Protein AF-A0A2N8DQU2-F1 (afdb_monomer)

Sequence (341 aa):
MIEKLLSLPADKLNVIISHGHDDHLDEFFIQQHLADATFFVPKFKTNGLSKRIERLTGRYPVELTEEAHYVDGVELRCFINPDFTEYDSIVTVVSETDAVIHANDNWHEYPFALTDALNECLSAVPVESRYFFIQFGIADSFPVNYPSFDKQSADEMIESRFKSYQAATTANLKHLGLDKGFYYANQSLYQYPASWDRGSLYDLAQDFLRRNPGPFTQCVSGIDIKTSQLHDSPGEELFDLLLGQLERFLNKAVGGPVPVRLLTASDEYESGTVGYEASRHVWSRILNAELTLEAIIIGGMGLVHRPDQNISSIHAKVSKLAYLIQSKLISNGLNFLMESK

Structure (mmCIF, N/CA/C/O backbone):
data_AF-A0A2N8DQU2-F1
#
_entry.id   AF-A0A2N8DQU2-F1
#
loop_
_atom_site.group_PDB
_atom_site.id
_atom_site.type_symbol
_atom_site.label_atom_id
_atom_site.label_alt_id
_atom_site.label_comp_id
_atom_site.label_asym_id
_atom_site.label_entity_id
_atom_site.label_seq_id
_atom_site.pdbx_PDB_ins_code
_atom_site.Cartn_x
_atom_site.Cartn_y
_atom_site.Cartn_z
_atom_site.occupancy
_atom_site.B_iso_or_equiv
_atom_site.auth_seq_id
_atom_site.auth_comp_id
_atom_site.auth_asym_id
_atom_site.auth_atom_id
_atom_site.pdbx_PDB_model_num
ATOM 1 N N . MET A 1 1 ? 11.320 -9.236 3.935 1.00 66.44 1 MET A N 1
ATOM 2 C CA . MET A 1 1 ? 9.846 -9.325 4.077 1.00 66.44 1 MET A CA 1
ATOM 3 C C . MET A 1 1 ? 9.157 -10.038 2.904 1.00 66.44 1 MET A C 1
ATOM 5 O O . MET A 1 1 ? 8.538 -11.065 3.152 1.00 66.44 1 MET A O 1
ATOM 9 N N . ILE A 1 2 ? 9.280 -9.571 1.650 1.00 78.00 2 ILE A N 1
ATOM 10 C CA . ILE A 1 2 ? 8.536 -10.141 0.503 1.00 78.00 2 ILE A CA 1
ATOM 11 C C . ILE A 1 2 ? 8.808 -11.635 0.247 1.00 78.00 2 ILE A C 1
ATOM 13 O O . ILE A 1 2 ? 7.870 -12.396 0.063 1.00 78.00 2 ILE A O 1
ATOM 17 N N . GLU A 1 3 ? 10.061 -12.095 0.348 1.00 79.75 3 GLU A N 1
ATOM 18 C CA . GLU A 1 3 ? 10.410 -13.520 0.186 1.00 79.75 3 GLU A CA 1
ATOM 19 C C . GLU A 1 3 ? 9.720 -14.408 1.233 1.00 79.75 3 GLU A C 1
ATOM 21 O O . GLU A 1 3 ? 9.303 -15.529 0.947 1.00 79.75 3 GLU A O 1
ATOM 26 N N . LYS A 1 4 ? 9.552 -13.889 2.458 1.00 81.12 4 LYS A N 1
ATOM 27 C CA . LYS A 1 4 ? 8.823 -14.593 3.514 1.00 81.12 4 LYS A CA 1
ATOM 28 C C . LYS A 1 4 ? 7.344 -14.684 3.154 1.00 81.12 4 LYS A C 1
ATOM 30 O O . LYS A 1 4 ? 6.785 -15.761 3.281 1.00 81.12 4 LYS A O 1
ATOM 35 N N . LEU A 1 5 ? 6.739 -13.602 2.661 1.00 82.69 5 LEU A N 1
ATOM 36 C CA . LEU A 1 5 ? 5.342 -13.610 2.221 1.00 82.69 5 LEU A CA 1
ATOM 37 C C . LEU A 1 5 ? 5.122 -14.599 1.067 1.00 82.69 5 LEU A C 1
ATOM 39 O O . LEU A 1 5 ? 4.223 -15.425 1.144 1.00 82.69 5 LEU A O 1
ATOM 43 N N . LEU A 1 6 ? 5.992 -14.575 0.055 1.00 86.00 6 LEU A N 1
ATOM 44 C CA . LEU A 1 6 ? 5.918 -15.462 -1.111 1.00 86.00 6 LEU A CA 1
ATOM 45 C C . LEU A 1 6 ? 6.156 -16.946 -0.784 1.00 86.00 6 LEU A C 1
ATOM 47 O O . LEU A 1 6 ? 5.764 -17.811 -1.561 1.00 86.00 6 LEU A O 1
ATOM 51 N N . SER A 1 7 ? 6.789 -17.259 0.352 1.00 86.19 7 SER A N 1
ATOM 52 C CA . SER A 1 7 ? 6.995 -18.647 0.796 1.00 86.19 7 SER A CA 1
ATOM 53 C C . SER A 1 7 ? 5.850 -19.201 1.651 1.00 86.19 7 SER A C 1
ATOM 55 O O . SER A 1 7 ? 5.826 -20.402 1.929 1.00 86.19 7 SER A O 1
ATOM 57 N N . LEU A 1 8 ? 4.899 -18.359 2.069 1.00 87.81 8 LEU A N 1
ATOM 58 C CA . LEU A 1 8 ? 3.723 -18.803 2.811 1.00 87.81 8 LEU A CA 1
ATOM 59 C C . LEU A 1 8 ? 2.668 -19.364 1.843 1.00 87.81 8 LEU A C 1
ATOM 61 O O . LEU A 1 8 ? 2.377 -18.730 0.830 1.00 87.81 8 LEU A O 1
ATOM 65 N N . PRO A 1 9 ? 2.057 -20.526 2.144 1.00 88.44 9 PRO A N 1
ATOM 66 C CA . PRO A 1 9 ? 0.927 -21.028 1.369 1.00 88.44 9 PRO A CA 1
ATOM 67 C C . PRO A 1 9 ? -0.234 -20.030 1.408 1.00 88.44 9 PRO A C 1
ATOM 69 O O . PRO A 1 9 ? -0.714 -19.689 2.491 1.00 88.44 9 PRO A O 1
ATOM 72 N N . ALA A 1 10 ? -0.667 -19.551 0.238 1.00 87.31 10 ALA A N 1
ATOM 73 C CA . ALA A 1 10 ? -1.684 -18.506 0.134 1.00 87.31 10 ALA A CA 1
ATOM 74 C C . ALA A 1 10 ? -3.015 -18.920 0.775 1.00 87.31 10 ALA A C 1
ATOM 76 O O . ALA A 1 10 ? -3.637 -18.110 1.449 1.00 87.31 10 ALA A O 1
ATOM 77 N N . ASP A 1 11 ? -3.397 -20.193 0.669 1.00 89.12 11 ASP A N 1
ATOM 78 C CA . ASP A 1 11 ? -4.590 -20.785 1.289 1.00 89.12 11 ASP A CA 1
ATOM 79 C C . ASP A 1 11 ? -4.601 -20.727 2.827 1.00 89.12 11 ASP A C 1
ATOM 81 O O . ASP A 1 11 ? -5.642 -20.927 3.451 1.00 89.12 11 ASP A O 1
ATOM 85 N N . LYS A 1 12 ? -3.454 -20.432 3.448 1.00 89.56 12 LYS A N 1
ATOM 86 C CA . LYS A 1 12 ? -3.305 -20.241 4.898 1.00 89.56 12 LYS A CA 1
ATOM 87 C C . LYS A 1 12 ? -3.211 -18.775 5.310 1.00 89.56 12 LYS A C 1
ATOM 89 O O . LYS A 1 12 ? -3.039 -18.492 6.495 1.00 89.56 12 LYS A O 1
ATOM 94 N N . LEU A 1 13 ? -3.263 -17.848 4.357 1.00 93.25 13 LEU A N 1
ATOM 95 C CA . LEU A 1 13 ? -3.182 -16.420 4.628 1.00 93.25 13 LEU A CA 1
ATOM 96 C C . LEU A 1 13 ? -4.577 -15.827 4.818 1.00 93.25 13 LEU A C 1
ATOM 98 O O . LEU A 1 13 ? -5.492 -16.058 4.028 1.00 93.25 13 LEU A O 1
ATOM 102 N N . ASN A 1 14 ? -4.693 -15.001 5.853 1.00 94.25 14 ASN A N 1
ATOM 103 C CA . ASN A 1 14 ? -5.821 -14.113 6.082 1.00 94.25 14 ASN A CA 1
ATOM 104 C C . ASN A 1 14 ? -5.365 -12.693 5.735 1.00 94.25 14 ASN A C 1
ATOM 106 O O . ASN A 1 14 ? -4.385 -12.206 6.300 1.00 94.25 14 ASN A O 1
ATOM 110 N N . VAL A 1 15 ? -6.040 -12.050 4.785 1.00 95.25 15 VAL A N 1
ATOM 111 C CA . VAL A 1 15 ? -5.676 -10.728 4.263 1.00 95.25 15 VAL A CA 1
ATOM 112 C C . VAL A 1 15 ? -6.806 -9.754 4.559 1.00 95.25 15 VAL A C 1
ATOM 114 O O . VAL A 1 15 ? -7.944 -9.986 4.163 1.00 95.25 15 VAL A O 1
ATOM 117 N N . ILE A 1 16 ? -6.490 -8.656 5.239 1.00 95.50 16 ILE A N 1
ATOM 118 C CA . ILE A 1 16 ? -7.432 -7.568 5.505 1.00 95.50 16 ILE A CA 1
ATOM 119 C C . ILE A 1 16 ? -7.124 -6.435 4.527 1.00 95.50 16 ILE A C 1
ATOM 121 O O . ILE A 1 16 ? -5.987 -5.970 4.480 1.00 95.50 16 ILE A O 1
ATOM 125 N N . ILE A 1 17 ? -8.125 -5.980 3.771 1.00 94.88 17 ILE A N 1
ATOM 126 C CA . ILE A 1 17 ? -8.017 -4.783 2.924 1.00 94.88 17 ILE A CA 1
ATOM 127 C C . ILE A 1 17 ? -8.924 -3.702 3.505 1.00 94.88 17 ILE A C 1
ATOM 129 O O . ILE A 1 17 ? -10.133 -3.896 3.617 1.00 94.88 17 ILE A O 1
ATOM 133 N N . SER A 1 18 ? -8.332 -2.574 3.893 1.00 91.56 18 SER A N 1
ATOM 134 C CA . SER A 1 18 ? -8.996 -1.524 4.676 1.00 91.56 18 SER A CA 1
ATOM 135 C C . SER A 1 18 ? -10.016 -0.705 3.876 1.00 91.56 18 SER A C 1
ATOM 137 O O . SER A 1 18 ? -11.010 -0.273 4.447 1.00 91.56 18 SER A O 1
ATOM 139 N N . HIS A 1 19 ? -9.781 -0.466 2.583 1.00 91.12 19 HIS A N 1
ATOM 140 C CA . HIS A 1 19 ? -10.690 0.226 1.661 1.00 91.12 19 HIS A CA 1
ATOM 141 C C . HIS A 1 19 ? -10.206 0.092 0.201 1.00 91.12 19 HIS A C 1
ATOM 143 O O . HIS A 1 19 ? -9.285 -0.666 -0.092 1.00 91.12 19 HIS A O 1
ATOM 149 N N . GLY A 1 20 ? -10.888 0.759 -0.737 1.00 88.06 20 GLY A N 1
ATOM 150 C CA . GLY A 1 20 ? -10.743 0.533 -2.180 1.00 88.06 20 GLY A CA 1
ATOM 151 C C . GLY A 1 20 ? -9.771 1.432 -2.947 1.00 88.06 20 GLY A C 1
ATOM 152 O O . GLY A 1 20 ? -9.773 1.329 -4.176 1.00 88.06 20 GLY A O 1
ATOM 153 N N . HIS A 1 21 ? -8.999 2.304 -2.289 1.00 87.38 21 HIS A N 1
ATOM 154 C CA . HIS A 1 21 ? -7.989 3.126 -2.968 1.00 87.38 21 HIS A CA 1
ATOM 155 C C . HIS A 1 21 ? -6.830 2.262 -3.503 1.00 87.38 21 HIS A C 1
ATOM 157 O O . HIS A 1 21 ? -6.511 1.207 -2.952 1.00 87.38 21 HIS A O 1
ATOM 163 N N . ASP A 1 22 ? -6.222 2.693 -4.612 1.00 85.62 22 ASP A N 1
ATOM 164 C CA . ASP A 1 22 ? -5.236 1.897 -5.363 1.00 85.62 22 ASP A CA 1
ATOM 165 C C . ASP A 1 22 ? -3.901 1.703 -4.623 1.00 85.62 22 ASP A C 1
ATOM 167 O O . ASP A 1 22 ? -3.146 0.791 -4.941 1.00 85.62 22 ASP A O 1
ATOM 171 N N . ASP A 1 23 ? -3.611 2.517 -3.611 1.00 81.75 23 ASP A N 1
ATOM 172 C CA . ASP A 1 23 ? -2.447 2.373 -2.734 1.00 81.75 23 ASP A CA 1
ATOM 173 C C . ASP A 1 23 ? -2.643 1.332 -1.615 1.00 81.75 23 ASP A C 1
ATOM 175 O O . ASP A 1 23 ? -1.668 0.923 -0.986 1.00 81.75 23 ASP A O 1
ATOM 179 N N . HIS A 1 24 ? -3.870 0.835 -1.411 1.00 86.44 24 HIS A N 1
ATOM 180 C CA . HIS A 1 24 ? -4.193 -0.210 -0.422 1.00 86.44 24 HIS A CA 1
ATOM 181 C C . HIS A 1 24 ? -4.386 -1.588 -1.061 1.00 86.44 24 HIS A C 1
ATOM 183 O O . HIS A 1 24 ? -4.622 -2.575 -0.360 1.00 86.44 24 HIS A O 1
ATOM 189 N N . LEU A 1 25 ? -4.310 -1.670 -2.393 1.00 88.94 25 LEU A N 1
ATOM 190 C CA . LEU A 1 25 ? -4.603 -2.876 -3.155 1.00 88.94 25 LEU A CA 1
ATOM 191 C C . LEU A 1 25 ? -3.778 -2.923 -4.448 1.00 88.94 25 LEU A C 1
ATOM 193 O O . LEU A 1 25 ? -4.086 -2.241 -5.421 1.00 88.94 25 LEU A O 1
ATOM 197 N N . ASP A 1 26 ? -2.791 -3.819 -4.496 1.00 89.19 26 ASP A N 1
ATOM 198 C CA . ASP A 1 26 ? -2.062 -4.152 -5.726 1.00 89.19 26 ASP A CA 1
ATOM 199 C C . ASP A 1 26 ? -2.739 -5.338 -6.437 1.00 89.19 26 ASP A C 1
ATOM 201 O O . ASP A 1 26 ? -2.685 -6.484 -5.975 1.00 89.19 26 ASP A O 1
ATOM 205 N N . GLU A 1 27 ? -3.423 -5.062 -7.554 1.00 91.94 27 GLU A N 1
ATOM 206 C CA . GLU A 1 27 ? -4.192 -6.075 -8.291 1.00 91.94 27 GLU A CA 1
ATOM 207 C C . GLU A 1 27 ? -3.306 -7.200 -8.837 1.00 91.94 27 GLU A C 1
ATOM 209 O O . GLU A 1 27 ? -3.692 -8.371 -8.761 1.00 91.94 27 GLU A O 1
ATOM 214 N N . PHE A 1 28 ? -2.119 -6.862 -9.350 1.00 91.50 28 PHE A N 1
ATOM 215 C CA . PHE A 1 28 ? -1.181 -7.839 -9.896 1.00 91.50 28 PHE A CA 1
ATOM 216 C C . PHE A 1 28 ? -0.694 -8.772 -8.789 1.00 91.50 28 PHE A C 1
ATOM 218 O O . PHE A 1 28 ? -0.769 -9.995 -8.928 1.00 91.50 28 PHE A O 1
ATOM 225 N N . PHE A 1 29 ? -0.261 -8.211 -7.660 1.00 91.69 29 PHE A N 1
ATOM 226 C CA . PHE A 1 29 ? 0.224 -8.998 -6.534 1.00 91.69 29 PHE A CA 1
ATOM 227 C C . PHE A 1 29 ? -0.862 -9.929 -5.986 1.00 91.69 29 PHE A C 1
ATOM 229 O O . PHE A 1 29 ? -0.601 -11.107 -5.734 1.00 91.69 29 PHE A O 1
ATOM 236 N N . ILE A 1 30 ? -2.098 -9.436 -5.857 1.00 93.44 30 ILE A N 1
ATOM 237 C CA . ILE A 1 30 ? -3.222 -10.251 -5.389 1.00 93.44 30 ILE A CA 1
ATOM 238 C C . ILE A 1 30 ? -3.487 -11.418 -6.335 1.00 93.44 30 ILE A C 1
ATOM 240 O O . ILE A 1 30 ? -3.531 -12.561 -5.883 1.00 93.44 30 ILE A O 1
ATOM 244 N N . GLN A 1 31 ? -3.624 -11.156 -7.636 1.00 93.56 31 GLN A N 1
ATOM 245 C CA . GLN A 1 31 ? -3.924 -12.200 -8.619 1.00 93.56 31 GLN A CA 1
ATOM 246 C C . GLN A 1 31 ? -2.827 -13.262 -8.699 1.00 93.56 31 GLN A C 1
ATOM 248 O O . GLN A 1 31 ? -3.127 -14.441 -8.868 1.00 93.56 31 GLN A O 1
ATOM 253 N N . GLN A 1 32 ? -1.564 -12.854 -8.583 1.00 92.25 32 GLN A N 1
ATOM 254 C CA . GLN A 1 32 ? -0.426 -13.753 -8.765 1.00 92.25 32 GLN A CA 1
ATOM 255 C C . GLN A 1 32 ? -0.045 -14.523 -7.499 1.00 92.25 32 GLN A C 1
ATOM 257 O O . GLN A 1 32 ? 0.483 -15.631 -7.594 1.00 92.25 32 GLN A O 1
ATOM 262 N N . HIS A 1 33 ? -0.272 -13.946 -6.317 1.00 92.62 33 HIS A N 1
ATOM 263 C CA . HIS A 1 33 ? 0.302 -14.474 -5.075 1.00 92.62 33 HIS A CA 1
ATOM 264 C C . HIS A 1 33 ? -0.699 -14.695 -3.951 1.00 92.62 33 HIS A C 1
ATOM 266 O O . HIS A 1 33 ? -0.420 -15.492 -3.059 1.00 92.62 33 HIS A O 1
ATOM 272 N N . LEU A 1 34 ? -1.850 -14.024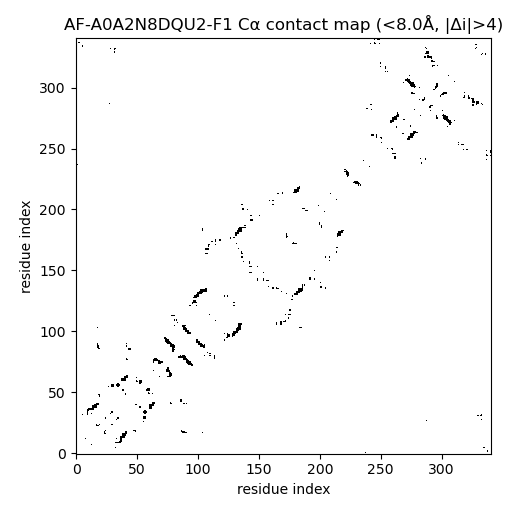 -3.974 1.00 94.25 34 LEU A N 1
ATOM 273 C CA . LEU A 1 34 ? -2.823 -14.079 -2.883 1.00 94.25 34 LEU A CA 1
ATOM 274 C C . LEU A 1 34 ? -4.190 -14.600 -3.329 1.00 94.25 34 LEU A C 1
ATOM 276 O O . LEU A 1 34 ? -5.108 -14.614 -2.518 1.00 94.25 34 LEU A O 1
ATOM 280 N N . ALA A 1 35 ? -4.349 -15.047 -4.578 1.00 93.06 35 ALA A N 1
ATOM 281 C CA . ALA A 1 35 ? -5.647 -15.431 -5.133 1.00 93.06 35 ALA A CA 1
ATOM 282 C C . ALA A 1 35 ? -6.379 -16.499 -4.305 1.00 93.06 35 ALA A C 1
ATOM 284 O O . ALA A 1 35 ? -7.608 -16.460 -4.259 1.00 93.06 35 ALA A O 1
ATOM 285 N N . ASP A 1 36 ? -5.642 -17.378 -3.611 1.00 94.81 36 ASP A N 1
ATOM 286 C CA . ASP A 1 36 ? -6.167 -18.448 -2.748 1.00 94.81 36 ASP A CA 1
ATOM 287 C C . ASP A 1 36 ? -6.332 -18.056 -1.261 1.00 94.81 36 ASP A C 1
ATOM 289 O O . ASP A 1 36 ? -6.973 -18.788 -0.503 1.00 94.81 36 ASP A O 1
ATOM 293 N N . ALA A 1 37 ? -5.889 -16.863 -0.852 1.00 96.06 37 ALA A N 1
ATOM 294 C CA . ALA A 1 37 ? -6.031 -16.356 0.518 1.00 96.06 37 ALA A CA 1
ATOM 295 C C . ALA A 1 37 ? -7.482 -16.052 0.914 1.00 96.06 37 ALA A C 1
ATOM 297 O O . ALA A 1 37 ? -8.341 -15.820 0.062 1.00 96.06 37 ALA A O 1
ATOM 298 N N . THR A 1 38 ? -7.767 -16.027 2.215 1.00 96.62 38 THR A N 1
ATOM 299 C CA . THR A 1 38 ? -9.061 -15.557 2.723 1.00 96.62 38 THR A CA 1
ATOM 300 C C . THR A 1 38 ? -9.005 -14.047 2.893 1.00 96.62 38 THR A C 1
ATOM 302 O O . THR A 1 38 ? -8.189 -13.533 3.657 1.00 96.62 38 THR A O 1
ATOM 305 N N . PHE A 1 39 ? -9.872 -13.330 2.180 1.00 97.81 39 PHE A N 1
ATOM 306 C CA . PHE A 1 39 ? -9.949 -11.875 2.258 1.00 97.81 39 PHE A CA 1
ATOM 307 C C . PHE A 1 39 ? -11.052 -11.430 3.208 1.00 97.81 39 PHE A C 1
ATOM 309 O O . PHE A 1 39 ? -12.190 -11.892 3.109 1.00 97.81 39 PHE A O 1
ATOM 316 N N . PHE A 1 40 ? -10.711 -10.472 4.060 1.00 97.94 40 PHE A N 1
ATOM 317 C CA . PHE A 1 40 ? -11.613 -9.748 4.938 1.00 97.94 40 PHE A CA 1
ATOM 318 C C . PHE A 1 40 ? -11.639 -8.289 4.503 1.00 97.94 40 PHE A C 1
ATOM 320 O O . PHE A 1 40 ? -10.592 -7.661 4.329 1.00 97.94 40 PHE A O 1
ATOM 327 N N . VAL A 1 41 ? -12.835 -7.747 4.313 1.00 97.50 41 VAL A N 1
ATOM 328 C CA . VAL A 1 41 ? -13.029 -6.356 3.899 1.00 97.50 41 VAL A CA 1
ATOM 329 C C . VAL A 1 41 ? -14.133 -5.717 4.730 1.00 97.50 41 VAL A C 1
ATOM 331 O O . VAL A 1 41 ? -15.078 -6.403 5.104 1.00 97.50 41 VAL A O 1
ATOM 334 N N . PRO A 1 42 ? -14.076 -4.415 5.012 1.00 96.38 42 PRO A N 1
ATOM 335 C CA . PRO A 1 42 ? -15.200 -3.681 5.576 1.00 96.38 42 PRO A CA 1
ATOM 336 C C . PRO A 1 42 ? -16.472 -3.806 4.745 1.00 96.38 42 PRO A C 1
ATOM 338 O O . PRO A 1 42 ? -16.450 -3.709 3.514 1.00 96.38 42 PRO A O 1
ATOM 341 N N . LYS A 1 43 ? -17.610 -3.927 5.427 1.00 95.94 43 LYS A N 1
ATOM 342 C CA . LYS A 1 43 ? -18.918 -3.783 4.799 1.00 95.94 43 LYS A CA 1
ATOM 343 C C . LYS A 1 43 ? -19.253 -2.309 4.578 1.00 95.94 43 LYS A C 1
ATOM 345 O O . LYS A 1 43 ? -19.860 -1.660 5.428 1.00 95.94 43 LYS A O 1
ATOM 350 N N . PHE A 1 44 ? -18.894 -1.790 3.412 1.00 94.75 44 PHE A N 1
ATOM 351 C CA . PHE A 1 44 ? -19.288 -0.444 3.005 1.00 94.75 44 PHE A CA 1
ATOM 352 C C . PHE A 1 44 ? -20.720 -0.386 2.468 1.00 94.75 44 PHE A C 1
ATOM 354 O O . PHE A 1 44 ? -21.355 -1.396 2.159 1.00 94.75 44 PHE A O 1
ATOM 361 N N . LYS A 1 45 ? -21.225 0.839 2.294 1.00 91.75 45 LYS A N 1
ATOM 362 C CA . LYS A 1 45 ? -22.549 1.101 1.708 1.00 91.75 45 LYS A CA 1
ATOM 363 C C . LYS A 1 45 ? -22.709 0.557 0.290 1.00 91.75 45 LYS A C 1
ATOM 365 O O . LYS A 1 45 ? -23.816 0.216 -0.124 1.00 91.75 45 LYS A O 1
ATOM 370 N N . THR A 1 46 ? -21.611 0.491 -0.458 1.00 92.69 46 THR A N 1
ATOM 371 C CA . THR A 1 46 ? -21.563 -0.157 -1.770 1.00 92.69 46 THR A CA 1
ATOM 372 C C . THR A 1 46 ? -20.620 -1.349 -1.715 1.00 92.69 46 THR A C 1
ATOM 374 O O . THR A 1 46 ? -19.635 -1.345 -0.983 1.00 92.69 46 THR A O 1
ATOM 377 N N . ASN A 1 47 ? -20.885 -2.360 -2.536 1.00 94.25 47 ASN A N 1
ATOM 378 C CA . ASN A 1 47 ? -20.054 -3.559 -2.624 1.00 94.25 47 ASN A CA 1
ATOM 379 C C . ASN A 1 47 ? -18.861 -3.397 -3.586 1.00 94.25 47 ASN A C 1
ATOM 381 O O . ASN A 1 47 ? -18.335 -4.397 -4.068 1.00 94.25 47 ASN A O 1
ATOM 385 N N . GLY A 1 48 ? -18.445 -2.163 -3.900 1.00 94.44 48 GLY A N 1
ATOM 386 C CA . GLY A 1 48 ? -17.391 -1.890 -4.883 1.00 94.44 48 GLY A CA 1
ATOM 387 C C . GLY A 1 48 ? -16.073 -2.595 -4.551 1.00 94.44 48 GLY A C 1
ATOM 388 O O . GLY A 1 48 ? -15.526 -3.293 -5.403 1.00 94.44 48 GLY A O 1
ATOM 389 N N . LEU A 1 49 ? -15.616 -2.491 -3.297 1.00 95.06 49 LEU A N 1
ATOM 390 C CA . LEU A 1 49 ? -14.425 -3.203 -2.822 1.00 95.06 49 LEU A CA 1
ATOM 391 C C . LEU A 1 49 ? -14.620 -4.724 -2.881 1.00 95.06 49 LEU A C 1
ATOM 393 O O . LEU A 1 49 ? -13.797 -5.421 -3.472 1.00 95.06 49 LEU A O 1
ATOM 397 N N . SER A 1 50 ? -15.730 -5.240 -2.349 1.00 97.31 50 SER A N 1
ATOM 398 C CA . SER A 1 50 ? -16.009 -6.680 -2.338 1.00 97.31 50 SER A CA 1
ATOM 399 C C . SER A 1 50 ? -16.036 -7.275 -3.752 1.00 97.31 50 SER A C 1
ATOM 401 O O . SER A 1 50 ? -15.461 -8.334 -3.994 1.00 97.31 50 SER A O 1
ATOM 403 N N . LYS A 1 51 ? -16.637 -6.566 -4.718 1.00 97.44 51 LYS A N 1
ATOM 404 C CA . LYS A 1 51 ? -16.664 -6.955 -6.136 1.00 97.44 51 LYS A CA 1
ATOM 405 C C . LYS A 1 51 ? -15.306 -6.838 -6.815 1.00 97.44 51 LYS A C 1
ATOM 407 O O . LYS A 1 51 ? -14.991 -7.670 -7.6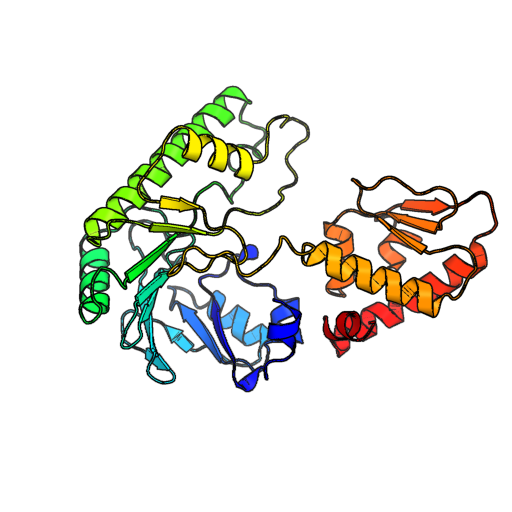66 1.00 97.44 51 LYS A O 1
ATOM 412 N N . ARG A 1 52 ? -14.494 -5.845 -6.442 1.00 96.00 52 ARG A N 1
ATOM 413 C CA . ARG A 1 52 ? -13.106 -5.735 -6.906 1.00 96.00 52 ARG A CA 1
ATOM 414 C C . ARG A 1 52 ? -12.304 -6.957 -6.457 1.00 96.00 52 ARG A C 1
ATOM 416 O O . ARG A 1 52 ? -11.691 -7.593 -7.305 1.00 96.00 52 ARG A O 1
ATOM 423 N N . ILE A 1 53 ? -12.394 -7.346 -5.185 1.00 97.19 53 ILE A N 1
ATOM 424 C CA . ILE A 1 53 ? -11.734 -8.554 -4.663 1.00 97.19 53 ILE A CA 1
ATOM 425 C C . ILE A 1 53 ? -12.268 -9.825 -5.333 1.00 97.19 53 ILE A C 1
ATOM 427 O O . ILE A 1 53 ? -11.470 -10.620 -5.819 1.00 97.19 53 ILE A O 1
ATOM 431 N N . GLU A 1 54 ? -13.590 -9.987 -5.455 1.00 97.69 54 GLU A N 1
ATOM 432 C CA . GLU A 1 54 ? -14.201 -11.149 -6.123 1.00 97.69 54 GLU A CA 1
ATOM 433 C C . GLU A 1 54 ? -13.703 -11.316 -7.565 1.00 97.69 54 GLU A C 1
ATOM 435 O O . GLU A 1 54 ? -13.427 -12.431 -8.001 1.00 97.69 54 GLU A O 1
ATOM 440 N N . ARG A 1 55 ? -13.529 -10.215 -8.305 1.00 97.12 55 ARG A N 1
ATOM 441 C CA . ARG A 1 55 ? -12.968 -10.248 -9.663 1.00 97.12 55 ARG A CA 1
ATOM 442 C C . ARG A 1 55 ? -11.516 -10.731 -9.687 1.00 97.12 55 ARG A C 1
ATOM 444 O O . ARG A 1 55 ? -11.121 -11.386 -10.647 1.00 97.12 55 ARG A O 1
ATOM 451 N N . LEU A 1 56 ? -10.721 -10.376 -8.679 1.00 95.44 56 LEU A N 1
ATOM 452 C CA . LEU A 1 56 ? -9.295 -10.708 -8.619 1.00 95.44 56 LEU A CA 1
ATOM 453 C C . LEU A 1 56 ? -9.051 -12.145 -8.143 1.00 95.44 56 LEU A C 1
ATOM 455 O O . LEU A 1 56 ? -8.111 -12.779 -8.608 1.00 95.44 56 LEU A O 1
ATOM 459 N N . THR A 1 57 ? -9.893 -12.661 -7.247 1.00 96.12 57 THR A N 1
ATOM 460 C CA . THR A 1 57 ? -9.681 -13.955 -6.568 1.00 96.12 57 THR A CA 1
ATOM 461 C C . THR A 1 57 ? -10.680 -15.038 -6.981 1.00 96.12 57 THR A C 1
ATOM 463 O O . THR A 1 57 ? -10.530 -16.201 -6.613 1.00 96.12 57 THR A O 1
ATOM 466 N N . GLY A 1 58 ? -11.749 -14.669 -7.693 1.00 96.69 58 GLY A N 1
ATOM 467 C CA . GLY A 1 58 ? -12.877 -15.548 -8.003 1.00 96.69 58 GLY A CA 1
ATOM 468 C C . GLY A 1 58 ? -13.779 -15.872 -6.804 1.00 96.69 58 GLY A C 1
ATOM 469 O O . GLY A 1 58 ? -14.676 -16.705 -6.939 1.00 96.69 58 GLY A O 1
ATOM 470 N N . ARG A 1 59 ? -13.552 -15.258 -5.631 1.00 96.69 59 ARG A N 1
ATOM 471 C CA . ARG A 1 59 ? -14.280 -15.537 -4.382 1.00 96.69 59 ARG A CA 1
ATOM 472 C C . ARG A 1 59 ? -14.721 -14.240 -3.709 1.00 96.69 59 ARG A C 1
ATOM 474 O O . ARG A 1 59 ? -13.930 -13.315 -3.544 1.00 96.69 59 ARG A O 1
ATOM 481 N N . TYR A 1 60 ? -15.986 -14.179 -3.298 1.00 97.94 60 TYR A N 1
ATOM 482 C CA . TYR A 1 60 ? -16.495 -13.038 -2.539 1.00 97.94 60 TYR A CA 1
ATOM 483 C C . TYR A 1 60 ? -15.816 -12.990 -1.155 1.00 97.94 60 TYR A C 1
ATOM 485 O O . TYR A 1 60 ? -15.773 -14.030 -0.490 1.00 97.94 60 TYR A O 1
ATOM 493 N N . PRO A 1 61 ? -15.264 -11.839 -0.722 1.00 97.94 61 PRO A N 1
ATOM 494 C CA . PRO A 1 61 ? -14.582 -11.738 0.566 1.00 97.94 61 PRO A CA 1
ATOM 495 C C . PRO A 1 61 ? -15.560 -11.810 1.745 1.00 97.94 61 PRO A C 1
ATOM 497 O O . PRO A 1 61 ? -16.766 -11.605 1.595 1.00 97.94 61 PRO A O 1
ATOM 500 N N . VAL A 1 62 ? -15.027 -12.055 2.940 1.00 98.25 62 VAL A N 1
ATOM 501 C CA . VAL A 1 62 ? -15.780 -11.921 4.189 1.00 98.25 62 VAL A CA 1
ATOM 502 C C . VAL A 1 62 ? -15.946 -10.435 4.501 1.00 98.25 62 VAL A C 1
ATOM 504 O O . VAL A 1 62 ? -14.964 -9.712 4.663 1.00 98.25 62 VAL A O 1
ATOM 507 N N . GLU A 1 63 ? -17.192 -9.978 4.590 1.00 98.12 63 GLU A N 1
ATOM 508 C CA . GLU A 1 63 ? -17.505 -8.599 4.964 1.00 98.12 63 GLU A CA 1
ATOM 509 C C . GLU A 1 63 ? -17.539 -8.447 6.490 1.00 98.12 63 GLU A C 1
ATOM 511 O O . GLU A 1 63 ? -18.372 -9.049 7.169 1.00 98.12 63 GLU A O 1
ATOM 516 N N . LEU A 1 64 ? -16.635 -7.629 7.024 1.00 98.00 64 LEU A N 1
ATOM 517 C CA . LEU A 1 64 ? -16.552 -7.273 8.433 1.00 98.00 64 LEU A CA 1
ATOM 518 C C . LEU A 1 64 ? -17.548 -6.159 8.767 1.00 98.00 64 LEU A C 1
ATOM 520 O O . LEU A 1 64 ? -17.727 -5.203 8.010 1.00 98.00 64 LEU A O 1
ATOM 524 N N . THR A 1 65 ? -18.157 -6.267 9.943 1.00 96.75 65 THR A N 1
ATOM 525 C CA . THR A 1 65 ? -19.070 -5.271 10.524 1.00 96.75 65 THR A CA 1
ATOM 526 C C . THR A 1 65 ? -18.676 -5.013 11.979 1.00 96.75 65 THR A C 1
ATOM 528 O O . THR A 1 65 ? -17.657 -5.529 12.433 1.00 96.75 65 THR A O 1
ATOM 531 N N . GLU A 1 66 ? -19.489 -4.270 12.725 1.00 95.69 66 GLU A N 1
ATOM 532 C CA . GLU A 1 66 ? -19.298 -4.084 14.170 1.00 95.69 66 GLU A CA 1
ATOM 533 C C . GLU A 1 66 ? -19.518 -5.384 14.971 1.00 95.69 66 GLU A C 1
ATOM 535 O O . GLU A 1 66 ? -19.090 -5.495 16.121 1.00 95.69 66 GLU A O 1
ATOM 540 N N . GLU A 1 67 ? -20.153 -6.390 14.361 1.00 96.44 67 GLU A N 1
ATOM 541 C CA . GLU A 1 67 ? -20.276 -7.735 14.922 1.00 96.44 67 GLU A CA 1
ATOM 542 C C . GLU A 1 67 ? -18.942 -8.489 14.884 1.00 96.44 67 GLU A C 1
ATOM 544 O O . GLU A 1 67 ? -18.219 -8.457 13.884 1.00 96.44 67 GLU A O 1
ATOM 549 N N . ALA A 1 68 ? -18.651 -9.220 15.963 1.00 96.56 68 ALA A N 1
ATOM 550 C CA . ALA A 1 68 ? -17.431 -10.009 16.104 1.00 96.56 68 ALA A CA 1
ATOM 551 C C . ALA A 1 68 ? -17.332 -11.121 15.049 1.00 96.56 68 ALA A C 1
ATOM 553 O O . ALA A 1 68 ? -18.216 -11.975 14.935 1.00 96.56 68 ALA A O 1
ATOM 554 N N . HIS A 1 69 ? -16.208 -11.163 14.335 1.00 97.81 69 HIS A N 1
ATOM 555 C CA . HIS A 1 69 ? -15.839 -12.267 13.458 1.00 97.81 69 HIS A CA 1
ATOM 556 C C . HIS A 1 69 ? -14.560 -12.941 13.963 1.00 97.81 69 HIS A C 1
ATOM 558 O O . HIS A 1 69 ? -13.534 -12.284 14.085 1.00 97.81 69 HIS A O 1
ATOM 564 N N . TYR A 1 70 ? -14.592 -14.247 14.238 1.00 96.62 70 TYR A N 1
ATOM 565 C CA . TYR A 1 70 ? -13.446 -14.959 14.817 1.00 96.62 70 TYR A CA 1
ATOM 566 C C . TYR A 1 70 ? -12.692 -15.795 13.784 1.00 96.62 70 TYR A C 1
ATOM 568 O O . TYR A 1 70 ? -13.288 -16.619 13.089 1.00 96.62 70 TYR A O 1
ATOM 576 N N . VAL A 1 71 ? -11.369 -15.641 13.759 1.00 95.06 71 VAL A N 1
ATOM 577 C CA . VAL A 1 71 ? -10.433 -16.433 12.953 1.00 95.06 71 VAL A CA 1
ATOM 578 C C . VAL A 1 71 ? -9.325 -16.933 13.871 1.00 95.06 71 VAL A C 1
ATOM 580 O O . VAL A 1 71 ? -8.559 -16.136 14.400 1.00 95.06 71 VAL A O 1
ATOM 583 N N . ASP A 1 72 ? -9.258 -18.245 14.106 1.00 90.81 72 ASP A N 1
ATOM 584 C CA . ASP A 1 72 ? -8.221 -18.879 14.940 1.00 90.81 72 ASP A CA 1
ATOM 585 C C . ASP A 1 72 ? -8.017 -18.219 16.324 1.00 90.81 72 ASP A C 1
ATOM 587 O O . ASP A 1 72 ? -6.896 -18.075 16.808 1.00 90.81 72 ASP A O 1
ATOM 591 N N . GLY A 1 73 ? -9.113 -17.806 16.972 1.00 92.75 73 GLY A N 1
ATOM 592 C CA . GLY A 1 73 ? -9.085 -17.147 18.286 1.00 92.75 73 GLY A CA 1
ATOM 593 C C . GLY A 1 73 ? -8.785 -15.644 18.248 1.00 92.75 73 GLY A C 1
ATOM 594 O O . GLY A 1 73 ? -8.726 -15.014 19.299 1.00 92.75 73 GLY A O 1
ATOM 595 N N . VAL A 1 74 ? -8.634 -15.061 17.058 1.00 96.44 74 VAL A N 1
ATOM 596 C CA . VAL A 1 74 ? -8.524 -13.615 16.845 1.00 96.44 74 VAL A CA 1
ATOM 597 C C . VAL A 1 74 ? -9.880 -13.065 16.426 1.00 96.44 74 VAL A C 1
ATOM 599 O O . VAL A 1 74 ? -10.493 -13.548 15.477 1.00 96.44 74 VAL A O 1
ATOM 602 N N . GLU A 1 75 ? -10.348 -12.049 17.135 1.00 97.62 75 GLU A N 1
ATOM 603 C CA . GLU A 1 75 ? -11.561 -11.307 16.828 1.00 97.62 75 GLU A CA 1
ATOM 604 C C . GLU A 1 75 ? -11.257 -10.155 15.868 1.00 97.62 75 GLU A C 1
ATOM 606 O O . GLU A 1 75 ? -10.366 -9.338 16.104 1.00 97.62 75 GLU A O 1
ATOM 611 N N . LEU A 1 76 ? -12.026 -10.088 14.787 1.00 98.12 76 LEU A N 1
ATOM 612 C CA . LEU A 1 76 ? -12.002 -9.034 13.788 1.00 98.12 76 LEU A CA 1
ATOM 613 C C . LEU A 1 76 ? -13.336 -8.293 13.816 1.00 98.12 76 LEU A C 1
ATOM 615 O O . LEU A 1 76 ? -14.398 -8.918 13.745 1.00 98.12 76 LEU A O 1
ATOM 619 N N . ARG A 1 77 ? -13.283 -6.962 13.863 1.00 97.75 77 ARG A N 1
ATOM 620 C CA . ARG A 1 77 ? -14.447 -6.090 13.650 1.00 97.75 77 ARG A CA 1
ATOM 621 C C . ARG A 1 77 ? -14.082 -4.918 12.765 1.00 97.75 77 ARG A C 1
ATOM 623 O O . ARG A 1 77 ? -12.913 -4.580 12.595 1.00 97.75 77 ARG A O 1
ATOM 630 N N . CYS A 1 78 ? -15.106 -4.289 12.214 1.00 97.00 78 CYS A N 1
ATOM 631 C CA . CYS A 1 78 ? -14.986 -3.098 11.400 1.00 97.00 78 CYS A CA 1
ATOM 632 C C . CYS A 1 78 ? -15.974 -2.034 11.868 1.00 97.00 78 CYS A C 1
ATOM 634 O O . CYS A 1 78 ? -17.151 -2.322 12.070 1.00 97.00 78 CYS A O 1
ATOM 636 N N . PHE A 1 79 ? -15.503 -0.795 11.933 1.00 96.00 79 PHE A N 1
ATOM 637 C CA . PHE A 1 79 ? -16.292 0.379 12.272 1.00 96.00 79 PHE A CA 1
ATOM 638 C C . PHE A 1 79 ? -16.147 1.441 11.182 1.00 96.00 79 PHE A C 1
ATOM 640 O O . PHE A 1 79 ? -15.085 1.573 10.570 1.00 96.00 79 PHE A O 1
ATOM 647 N N . ILE A 1 80 ? -17.210 2.207 10.945 1.00 94.44 80 ILE A N 1
ATOM 648 C CA . ILE A 1 80 ? -17.245 3.293 9.960 1.00 94.44 80 ILE A CA 1
ATOM 649 C C . ILE A 1 80 ? -17.502 4.601 10.701 1.00 94.44 80 ILE A C 1
ATOM 651 O O . ILE A 1 80 ? -18.402 4.665 11.534 1.00 94.44 80 ILE A O 1
ATOM 655 N N . ASN A 1 81 ? -16.738 5.649 10.388 1.00 92.81 81 ASN A N 1
ATOM 656 C CA . ASN A 1 81 ? -17.019 6.987 10.905 1.00 92.81 81 ASN A CA 1
ATOM 657 C C . ASN A 1 81 ? -18.119 7.651 10.054 1.00 92.81 81 ASN A C 1
ATOM 659 O O . ASN A 1 81 ? -17.838 8.038 8.915 1.00 92.81 81 ASN A O 1
ATOM 663 N N . PRO A 1 82 ? -19.353 7.807 10.573 1.00 89.25 82 PRO A N 1
ATOM 664 C CA . PRO A 1 82 ? -20.466 8.338 9.790 1.00 89.25 82 PRO A CA 1
ATOM 665 C C . PRO A 1 82 ? -20.312 9.827 9.447 1.00 89.25 82 PRO A C 1
ATOM 667 O O . PRO A 1 82 ? -20.957 10.294 8.509 1.00 89.25 82 PRO A O 1
ATOM 670 N N . ASP A 1 83 ? -19.461 10.564 10.168 1.00 88.69 83 ASP A N 1
ATOM 671 C CA . ASP A 1 83 ? -19.314 12.018 10.025 1.00 88.69 83 ASP A CA 1
ATOM 672 C C . ASP A 1 83 ? -18.279 12.424 8.963 1.00 88.69 83 ASP A C 1
ATOM 674 O O . ASP A 1 83 ? -18.114 13.613 8.684 1.00 88.69 83 ASP A O 1
ATOM 678 N N . PHE A 1 84 ? -17.579 11.457 8.358 1.00 84.81 84 PHE A N 1
ATOM 679 C CA . PHE A 1 84 ? -16.557 11.725 7.346 1.00 84.81 84 PHE A CA 1
ATOM 680 C C . PHE A 1 84 ? -16.867 11.067 5.999 1.00 84.81 84 PHE A C 1
ATOM 682 O O . PHE A 1 84 ? -17.326 11.731 5.069 1.00 84.81 84 PHE A O 1
ATOM 689 N N . THR A 1 85 ? -16.608 9.766 5.880 1.00 79.88 85 THR A N 1
ATOM 690 C CA . THR A 1 85 ? -16.833 9.004 4.652 1.00 79.88 85 THR A CA 1
ATOM 691 C C . THR A 1 85 ? -17.313 7.605 4.995 1.00 79.88 85 THR A C 1
ATOM 693 O O . THR A 1 85 ? -16.743 6.914 5.835 1.00 79.88 85 THR A O 1
ATOM 696 N N . GLU A 1 86 ? -18.359 7.166 4.300 1.00 84.31 86 GLU A N 1
ATOM 697 C CA . GLU A 1 86 ? -18.909 5.811 4.412 1.00 84.31 86 GLU A CA 1
ATOM 698 C C . GLU A 1 86 ? -18.027 4.758 3.696 1.00 84.31 86 GLU A C 1
ATOM 700 O O . GLU A 1 86 ? -18.488 3.639 3.456 1.00 84.31 86 GLU A O 1
ATOM 705 N N . TYR A 1 87 ? -16.797 5.127 3.305 1.00 87.12 87 TYR A N 1
ATOM 706 C CA . TYR A 1 87 ? -15.877 4.326 2.484 1.00 87.12 87 TYR A CA 1
ATOM 707 C C . TYR A 1 87 ? -14.469 4.159 3.070 1.00 87.12 87 TYR A C 1
ATOM 709 O O . TYR A 1 87 ? -13.663 3.451 2.471 1.00 87.12 87 TYR A O 1
ATOM 717 N N . ASP A 1 88 ? -14.213 4.730 4.248 1.00 89.12 88 ASP A N 1
ATOM 718 C CA . ASP A 1 88 ? -13.001 4.486 5.031 1.00 89.12 88 ASP A CA 1
ATOM 719 C C . ASP A 1 88 ? -13.405 3.762 6.308 1.00 89.12 88 ASP A C 1
ATOM 721 O O . ASP A 1 88 ? -14.470 4.019 6.878 1.00 89.12 88 ASP A O 1
ATOM 725 N N . SER A 1 89 ? -12.551 2.864 6.779 1.00 93.19 89 SER A N 1
ATOM 726 C CA . SER A 1 89 ? -12.875 1.995 7.903 1.00 93.19 89 SER A CA 1
ATOM 727 C C . SER A 1 89 ? -11.809 2.010 8.982 1.00 93.19 89 SER A C 1
ATOM 729 O O . SER A 1 89 ? -10.639 2.309 8.744 1.00 93.19 89 SER A O 1
ATOM 731 N N . ILE A 1 90 ? -12.241 1.632 10.178 1.00 96.31 90 ILE A N 1
ATOM 732 C CA . ILE A 1 90 ? -11.377 1.252 11.282 1.00 96.31 90 ILE A CA 1
ATOM 733 C C . ILE A 1 90 ? -11.559 -0.248 11.464 1.00 96.31 90 ILE A C 1
ATOM 735 O O . ILE A 1 90 ? -12.668 -0.704 11.742 1.00 96.31 90 ILE A O 1
ATOM 739 N N . VAL A 1 91 ? -10.483 -1.016 11.323 1.00 97.44 91 VAL A N 1
ATOM 740 C CA . VAL A 1 91 ? -10.503 -2.458 11.589 1.00 97.44 91 VAL A CA 1
ATOM 741 C C . VAL A 1 91 ? -9.850 -2.717 12.937 1.00 97.44 91 VAL A C 1
ATOM 743 O O . VAL A 1 91 ? -8.742 -2.241 13.191 1.00 97.44 91 VAL A O 1
ATOM 746 N N . THR A 1 92 ? -10.517 -3.472 13.806 1.00 97.88 92 THR A N 1
ATOM 747 C CA . THR A 1 92 ? -9.904 -3.968 15.040 1.00 97.88 92 THR A CA 1
ATOM 748 C C . THR A 1 92 ? -9.462 -5.413 14.870 1.00 97.88 92 THR A C 1
ATOM 750 O O . THR A 1 92 ? -10.144 -6.219 14.238 1.00 97.88 92 THR A O 1
ATOM 753 N N . VAL A 1 93 ? -8.296 -5.726 15.430 1.00 97.75 93 VAL A N 1
ATOM 754 C CA . VAL A 1 93 ? -7.739 -7.079 15.502 1.00 97.75 93 VAL A CA 1
ATOM 755 C C . VAL A 1 93 ? -7.428 -7.349 16.965 1.00 97.75 93 VAL A C 1
ATOM 757 O O . VAL A 1 93 ? -6.506 -6.749 17.520 1.00 97.75 93 VAL A O 1
ATOM 760 N N . VAL A 1 94 ? -8.226 -8.198 17.604 1.00 97.88 94 VAL A N 1
ATOM 761 C CA . VAL A 1 94 ? -8.188 -8.424 19.052 1.00 97.88 94 VAL A CA 1
ATOM 762 C C . VAL A 1 94 ? -7.876 -9.889 19.333 1.00 97.88 94 VAL A C 1
ATOM 764 O O . VAL A 1 94 ? -8.553 -10.787 18.843 1.00 97.88 94 VAL A O 1
ATOM 767 N N . SER A 1 95 ? -6.827 -10.138 20.108 1.00 96.19 95 SER A N 1
ATOM 768 C CA . SER A 1 95 ? -6.473 -11.454 20.638 1.00 96.19 95 SER A CA 1
ATOM 769 C C . SER A 1 95 ? -6.771 -11.520 22.139 1.00 96.19 95 SER A C 1
ATOM 771 O O . SER A 1 95 ? -7.258 -10.563 22.737 1.00 96.19 95 SER A O 1
ATOM 773 N N . GLU A 1 96 ? -6.438 -12.643 22.778 1.00 94.31 96 GLU A N 1
ATOM 774 C CA . GLU A 1 96 ? -6.532 -12.777 24.238 1.00 94.31 96 GLU A CA 1
ATOM 775 C C . GLU A 1 96 ? -5.648 -11.773 24.999 1.00 94.31 96 GLU A C 1
ATOM 777 O O . GLU A 1 96 ? -5.935 -11.452 26.151 1.00 94.31 96 GLU A O 1
ATOM 782 N N . THR A 1 97 ? -4.558 -11.304 24.384 1.00 95.12 97 THR A N 1
ATOM 783 C CA . THR A 1 97 ? -3.538 -10.490 25.061 1.00 95.12 97 THR A CA 1
ATOM 784 C C . THR A 1 97 ? -3.430 -9.074 24.532 1.00 95.12 97 THR A C 1
ATOM 786 O O . THR A 1 97 ? -2.962 -8.204 25.258 1.00 95.12 97 THR A O 1
ATOM 789 N N . ASP A 1 98 ? -3.810 -8.837 23.280 1.00 96.62 98 ASP A N 1
ATOM 790 C CA . ASP A 1 98 ? -3.507 -7.600 22.572 1.00 96.62 98 ASP A CA 1
ATOM 791 C C . ASP A 1 98 ? -4.680 -7.136 21.722 1.00 96.62 98 ASP A C 1
ATOM 793 O O . ASP A 1 98 ? -5.469 -7.936 21.225 1.00 96.62 98 ASP A O 1
ATOM 797 N N . ALA A 1 99 ? -4.743 -5.830 21.487 1.00 97.44 99 ALA A N 1
ATOM 798 C CA . ALA A 1 99 ? -5.685 -5.249 20.553 1.00 97.44 99 ALA A CA 1
ATOM 799 C C . ALA A 1 99 ? -5.006 -4.225 19.650 1.00 97.44 99 ALA A C 1
ATOM 801 O O . ALA A 1 99 ? -4.288 -3.336 20.105 1.00 97.44 99 ALA A O 1
ATOM 802 N N . VAL A 1 100 ? -5.277 -4.325 18.356 1.00 97.19 100 VAL A N 1
ATOM 803 C CA . VAL A 1 100 ? -4.834 -3.373 17.342 1.00 97.19 100 VAL A CA 1
ATOM 804 C C . VAL A 1 100 ? -6.054 -2.650 16.800 1.00 97.19 100 VAL A C 1
ATOM 806 O O . VAL A 1 100 ? -7.022 -3.284 16.391 1.00 97.19 100 VAL A O 1
ATOM 809 N N . ILE A 1 101 ? -5.990 -1.324 16.775 1.00 97.56 101 ILE A N 1
ATOM 810 C CA . ILE A 1 101 ? -6.955 -0.446 16.121 1.00 97.56 101 ILE A CA 1
ATOM 811 C C . ILE A 1 101 ? -6.263 0.102 14.873 1.00 97.56 101 ILE A C 1
ATOM 813 O O . ILE A 1 101 ? -5.395 0.971 14.964 1.00 97.56 101 ILE A O 1
ATOM 817 N N . HIS A 1 102 ? -6.620 -0.433 13.712 1.00 95.94 102 HIS A N 1
ATOM 818 C CA . HIS A 1 102 ? -6.072 -0.052 12.417 1.00 95.94 102 HIS A CA 1
ATOM 819 C C . HIS A 1 102 ? -7.020 0.949 11.743 1.00 95.94 102 HIS A C 1
ATOM 821 O O . HIS A 1 102 ? -7.938 0.564 11.017 1.00 95.94 102 HIS A O 1
ATOM 827 N N . ALA A 1 103 ? -6.811 2.241 12.004 1.00 94.50 103 ALA A N 1
ATOM 828 C CA . ALA A 1 103 ? -7.663 3.333 11.523 1.00 94.50 103 ALA A CA 1
ATOM 829 C C . ALA A 1 103 ? -7.286 3.870 10.138 1.00 94.50 103 ALA A C 1
ATOM 831 O O . ALA A 1 103 ? -8.131 4.442 9.460 1.00 94.50 103 ALA A O 1
ATOM 832 N N . ASN A 1 104 ? -6.034 3.676 9.716 1.00 89.25 104 ASN A N 1
ATOM 833 C CA . ASN A 1 104 ? -5.557 4.039 8.373 1.00 89.25 104 ASN A CA 1
ATOM 834 C C . ASN A 1 104 ? -5.930 5.494 7.995 1.00 89.25 104 ASN A C 1
ATOM 836 O O . ASN A 1 104 ? -5.665 6.395 8.793 1.00 89.25 104 ASN A O 1
ATOM 840 N N . ASP A 1 105 ? -6.574 5.719 6.847 1.00 89.25 105 ASP A N 1
ATOM 841 C CA . ASP A 1 105 ? -7.072 7.005 6.336 1.00 89.25 105 ASP A CA 1
ATOM 842 C C . ASP A 1 105 ? -8.194 7.642 7.186 1.00 89.25 105 ASP A C 1
ATOM 844 O O . ASP A 1 105 ? -8.523 8.815 7.000 1.00 89.25 105 ASP A O 1
ATOM 848 N N . ASN A 1 106 ? -8.770 6.931 8.164 1.00 92.75 106 ASN A N 1
ATOM 849 C CA . ASN A 1 106 ? -9.848 7.438 9.017 1.00 92.75 106 ASN A CA 1
ATOM 850 C C . ASN A 1 106 ? -9.310 8.359 10.135 1.00 92.75 106 ASN A C 1
ATOM 852 O O . ASN A 1 106 ? -9.359 8.030 11.322 1.00 92.75 106 ASN A O 1
ATOM 856 N N . TRP A 1 107 ? -8.752 9.512 9.745 1.00 91.56 107 TRP A N 1
ATOM 857 C CA . TRP A 1 107 ? -8.037 10.434 10.640 1.00 91.56 107 TRP A CA 1
ATOM 858 C C . TRP A 1 107 ? -8.902 11.479 11.349 1.00 91.56 107 TRP A C 1
ATOM 860 O O . TRP A 1 107 ? -8.429 12.131 12.282 1.00 91.56 107 TRP A O 1
ATOM 870 N N . HIS A 1 108 ? -10.150 11.651 10.915 1.00 94.12 108 HIS A N 1
ATOM 871 C CA . HIS A 1 108 ? -11.081 12.624 11.489 1.00 94.12 108 HIS A CA 1
ATOM 872 C C . HIS A 1 108 ? -11.417 12.293 12.942 1.00 94.12 108 HIS A C 1
ATOM 874 O O . HIS A 1 108 ? -11.303 11.144 13.366 1.00 94.12 108 HIS A O 1
ATOM 880 N N . GLU A 1 109 ? -11.855 13.297 13.705 1.00 95.81 109 GLU A N 1
ATOM 881 C CA . GLU A 1 109 ? -12.300 13.061 15.077 1.00 95.81 109 GLU A CA 1
ATOM 882 C C . GLU A 1 109 ? -13.511 12.113 15.083 1.00 95.81 109 GLU A C 1
ATOM 884 O O . GLU A 1 109 ? -14.407 12.216 14.241 1.00 95.81 109 GLU A O 1
ATOM 889 N N . TYR A 1 110 ? -13.506 11.152 16.002 1.00 95.75 110 TYR A N 1
ATOM 890 C CA . TYR A 1 110 ? -14.528 10.122 16.111 1.00 95.75 110 TYR A CA 1
ATOM 891 C C . TYR A 1 110 ? -15.703 10.619 16.953 1.00 95.75 110 TYR A C 1
ATOM 893 O O . TYR A 1 110 ? -15.493 11.137 18.056 1.00 95.75 110 TYR A O 1
ATOM 901 N N . PRO A 1 111 ? -16.953 10.426 16.493 1.00 95.19 111 PRO A N 1
ATOM 902 C CA . PRO A 1 111 ? -18.113 10.707 17.322 1.00 95.19 111 PRO A CA 1
ATOM 903 C C . PRO A 1 111 ? -18.142 9.780 18.542 1.00 95.19 111 PRO A C 1
ATOM 905 O O . PRO A 1 111 ? -17.668 8.644 18.492 1.00 95.19 111 PRO A O 1
ATOM 908 N N . PHE A 1 112 ? -18.760 10.236 19.636 1.00 94.94 112 PHE A N 1
ATOM 909 C CA . PHE A 1 112 ? -18.816 9.480 20.895 1.00 94.94 112 PHE A CA 1
ATOM 910 C C . PHE A 1 112 ? -19.325 8.047 20.723 1.00 94.94 112 PHE A C 1
ATOM 912 O O . PHE A 1 112 ? -18.719 7.135 21.263 1.00 94.94 112 PHE A O 1
ATOM 919 N N . ALA A 1 113 ? -20.367 7.838 19.912 1.00 95.44 113 ALA A N 1
ATOM 920 C CA . ALA A 1 113 ? -20.920 6.506 19.668 1.00 95.44 113 ALA A CA 1
ATOM 921 C C . ALA A 1 113 ? -19.894 5.531 19.058 1.00 95.44 113 ALA A C 1
ATOM 923 O O . ALA A 1 113 ? -19.846 4.369 19.451 1.00 95.44 113 ALA A O 1
ATOM 924 N N . LEU A 1 114 ? -19.049 6.009 18.137 1.00 96.06 114 LEU A N 1
ATOM 925 C CA . LEU A 1 114 ? -17.981 5.203 17.543 1.00 96.06 114 LEU A CA 1
ATOM 926 C C . LEU A 1 114 ? -16.907 4.872 18.585 1.00 96.06 114 LEU A C 1
ATOM 928 O O . LEU A 1 114 ? -16.466 3.730 18.690 1.00 96.06 114 LEU A O 1
ATOM 932 N N . THR A 1 115 ? -16.508 5.860 19.384 1.00 95.81 115 THR A N 1
ATOM 933 C CA . THR A 1 115 ? -15.517 5.652 20.444 1.00 95.81 115 THR A CA 1
ATOM 934 C C . THR A 1 115 ? -16.030 4.701 21.530 1.00 95.81 115 THR A C 1
ATOM 936 O O . THR A 1 115 ? -15.278 3.847 21.994 1.00 95.81 115 THR A O 1
ATOM 939 N N . ASP A 1 116 ? -17.303 4.797 21.915 1.00 96.06 116 ASP A N 1
ATOM 940 C CA . ASP A 1 116 ? -17.932 3.898 22.886 1.00 96.06 116 ASP A CA 1
ATOM 941 C C . ASP A 1 116 ? -17.941 2.453 22.370 1.00 96.06 116 ASP A C 1
ATOM 943 O O . ASP A 1 116 ? -17.523 1.546 23.090 1.00 96.06 116 ASP A O 1
ATOM 947 N N . ALA A 1 117 ? -18.316 2.245 21.103 1.00 96.75 117 ALA A N 1
ATOM 948 C CA . ALA A 1 117 ? -18.309 0.926 20.471 1.00 96.75 117 ALA A CA 1
ATOM 949 C C . ALA A 1 117 ? -16.892 0.328 20.374 1.00 96.75 117 ALA A C 1
ATOM 951 O O . ALA A 1 117 ? -16.684 -0.857 20.655 1.00 96.75 117 ALA A O 1
ATOM 952 N N . LEU A 1 118 ? -15.890 1.152 20.041 1.00 97.12 118 LEU A N 1
ATOM 953 C CA . LEU A 1 118 ? -14.484 0.743 20.074 1.00 97.12 118 LEU A CA 1
ATOM 954 C C . LEU A 1 118 ? -14.055 0.362 21.498 1.00 97.12 118 LEU A C 1
ATOM 956 O O . LEU A 1 118 ? -13.486 -0.705 21.700 1.00 97.12 118 LEU A O 1
ATOM 960 N N . ASN A 1 119 ? -14.355 1.184 22.503 1.00 95.62 119 ASN A N 1
ATOM 961 C CA . ASN A 1 119 ? -13.992 0.903 23.893 1.00 95.62 119 ASN A CA 1
ATOM 962 C C . ASN A 1 119 ? -14.663 -0.368 24.437 1.00 95.62 119 ASN A C 1
ATOM 964 O O . ASN A 1 119 ? -14.029 -1.113 25.188 1.00 95.62 119 ASN A O 1
ATOM 968 N N . GLU A 1 120 ? -15.908 -0.645 24.046 1.00 95.44 120 GLU A N 1
ATOM 969 C CA . GLU A 1 120 ? -16.602 -1.892 24.378 1.00 95.44 120 GLU A CA 1
ATOM 970 C C . GLU A 1 120 ? -15.883 -3.105 23.771 1.00 95.44 120 GLU A C 1
ATOM 972 O O . GLU A 1 120 ? -15.558 -4.050 24.496 1.00 95.44 120 GLU A O 1
ATOM 977 N N . CYS A 1 121 ? -15.549 -3.047 22.476 1.00 94.81 121 CYS A N 1
ATOM 978 C CA . CYS A 1 121 ? -14.787 -4.087 21.777 1.00 94.81 121 CYS A CA 1
ATOM 979 C C . CYS A 1 121 ? -13.425 -4.363 22.439 1.00 94.81 121 CYS A C 1
ATOM 981 O O . CYS A 1 121 ? -13.004 -5.510 22.559 1.00 94.81 121 CYS A O 1
ATOM 983 N N . LEU A 1 122 ? -12.749 -3.319 22.915 1.00 95.25 122 LEU A N 1
ATOM 984 C CA . LEU A 1 122 ? -11.405 -3.405 23.493 1.00 95.25 122 LEU A CA 1
ATOM 985 C C . LEU A 1 122 ? -11.406 -3.728 24.996 1.00 95.25 122 LEU A C 1
ATOM 987 O O . LEU A 1 122 ? -10.338 -3.862 25.597 1.00 95.25 122 LEU A O 1
ATOM 991 N N . SER A 1 123 ? -12.581 -3.822 25.625 1.00 93.31 123 SER A N 1
ATOM 992 C CA . SER A 1 123 ? -12.737 -3.847 27.087 1.00 93.31 123 SER A CA 1
ATOM 993 C C . SER A 1 123 ? -12.037 -5.021 27.778 1.00 93.31 123 SER A C 1
ATOM 995 O O . SER A 1 123 ? -11.568 -4.866 28.906 1.00 93.31 123 SER A O 1
ATOM 997 N N . ALA A 1 124 ? -11.916 -6.164 27.097 1.00 92.44 124 ALA A N 1
ATOM 998 C CA . ALA A 1 124 ? -11.257 -7.360 27.618 1.00 92.44 124 ALA A CA 1
ATOM 999 C C . ALA A 1 124 ? -9.719 -7.266 27.631 1.00 92.44 124 ALA A C 1
ATOM 1001 O O . ALA A 1 124 ? -9.072 -8.010 28.366 1.00 92.44 124 ALA A O 1
ATOM 1002 N N . VAL A 1 125 ? -9.132 -6.350 26.852 1.00 96.75 125 VAL A N 1
ATOM 1003 C CA . VAL A 1 125 ? -7.677 -6.187 26.731 1.00 96.75 125 VAL A CA 1
ATOM 1004 C C . VAL A 1 125 ? -7.208 -5.023 27.609 1.00 96.75 125 VAL A C 1
ATOM 1006 O O . VAL A 1 125 ? -7.796 -3.943 27.526 1.00 96.75 125 VAL A O 1
ATOM 1009 N N . PRO A 1 126 ? -6.155 -5.169 28.432 1.00 95.25 126 PRO A N 1
ATOM 1010 C CA . PRO A 1 126 ? -5.592 -4.061 29.207 1.00 95.25 126 PRO A CA 1
ATOM 1011 C C . PRO A 1 126 ? -5.129 -2.896 28.323 1.00 95.25 126 PRO A C 1
ATOM 1013 O O . PRO A 1 126 ? -4.631 -3.115 27.222 1.00 95.25 126 PRO A O 1
ATOM 1016 N N . VAL A 1 127 ? -5.270 -1.656 28.801 1.00 94.62 127 VAL A N 1
ATOM 1017 C CA . VAL A 1 127 ? -4.986 -0.428 28.026 1.00 94.62 127 VAL A CA 1
ATOM 1018 C C . VAL A 1 127 ? -3.561 -0.407 27.464 1.00 94.62 127 VAL A C 1
ATOM 1020 O O . VAL A 1 127 ? -3.354 -0.016 26.320 1.00 94.62 127 VAL A O 1
ATOM 1023 N N . GLU A 1 128 ? -2.586 -0.891 28.228 1.00 94.12 128 GLU A N 1
ATOM 1024 C CA . GLU A 1 128 ? -1.173 -0.978 27.851 1.00 94.12 128 GLU A CA 1
ATOM 1025 C C . GLU A 1 128 ? -0.879 -1.957 26.699 1.00 94.12 128 GLU A C 1
ATOM 1027 O O . GLU A 1 128 ? 0.200 -1.905 26.109 1.00 94.12 128 GLU A O 1
ATOM 1032 N N . SER A 1 129 ? -1.832 -2.838 26.381 1.00 96.12 129 SER A N 1
ATOM 1033 C CA . SER A 1 129 ? -1.756 -3.817 25.285 1.00 96.12 129 SER A CA 1
ATOM 1034 C C . SER A 1 129 ? -2.699 -3.459 24.127 1.00 96.12 129 SER A C 1
ATOM 1036 O O . SER A 1 129 ? -3.040 -4.306 23.300 1.00 96.12 129 SER A O 1
ATOM 1038 N N . ARG A 1 130 ? -3.136 -2.194 24.061 1.00 97.12 130 ARG A N 1
ATOM 1039 C CA . ARG A 1 130 ? -3.929 -1.634 22.961 1.00 97.12 130 ARG A CA 1
ATOM 1040 C C . ARG A 1 130 ? -3.058 -0.709 22.119 1.00 97.12 130 ARG A C 1
ATOM 1042 O O . ARG A 1 130 ? -2.391 0.180 22.642 1.00 97.12 130 ARG A O 1
ATOM 1049 N N . TYR A 1 131 ? -3.097 -0.884 20.805 1.00 97.06 131 TYR A N 1
ATOM 1050 C CA . TYR A 1 131 ? -2.239 -0.164 19.869 1.00 97.06 131 TYR A CA 1
ATOM 1051 C C . TYR A 1 131 ? -3.076 0.541 18.805 1.00 97.06 131 TYR A C 1
ATOM 1053 O O . TYR A 1 131 ? -3.796 -0.106 18.046 1.00 97.06 131 TYR A O 1
ATOM 1061 N N . PHE A 1 132 ? -2.968 1.869 18.737 1.00 97.44 132 PHE A N 1
ATOM 1062 C CA . PHE A 1 132 ? -3.685 2.693 17.764 1.00 97.44 132 PHE A CA 1
ATOM 1063 C C . PHE A 1 132 ? -2.780 3.098 16.606 1.00 97.44 132 PHE A C 1
ATOM 1065 O O . PHE A 1 132 ? -1.785 3.793 16.814 1.00 97.44 132 PHE A O 1
ATOM 1072 N N . PHE A 1 133 ? -3.148 2.683 15.399 1.00 96.50 133 PHE A N 1
ATOM 1073 C CA . PHE A 1 133 ? -2.415 2.938 14.168 1.00 96.50 133 PHE A CA 1
ATOM 1074 C C . PHE A 1 133 ? -3.265 3.778 13.224 1.00 96.50 133 PHE A C 1
ATOM 1076 O O . PHE A 1 133 ? -4.366 3.375 12.845 1.00 96.50 133 PHE A O 1
ATOM 1083 N N . ILE A 1 134 ? -2.738 4.921 12.788 1.00 94.56 134 ILE A N 1
ATOM 1084 C CA . ILE A 1 134 ? -3.435 5.837 11.878 1.00 94.56 134 ILE A CA 1
ATOM 1085 C C . ILE A 1 134 ? -2.475 6.486 10.871 1.00 94.56 134 ILE A C 1
ATOM 1087 O O . ILE A 1 134 ? -1.284 6.610 11.151 1.00 94.56 134 ILE A O 1
ATOM 1091 N N . GLN A 1 135 ? -2.968 6.909 9.711 1.00 91.69 135 GLN A N 1
ATOM 1092 C CA . GLN A 1 135 ? -2.179 7.677 8.748 1.00 91.69 135 GLN A CA 1
ATOM 1093 C C . GLN A 1 135 ? -1.941 9.109 9.246 1.00 91.69 135 GLN A C 1
ATOM 1095 O O . GLN A 1 135 ? -2.795 9.716 9.896 1.00 91.69 135 GLN A O 1
ATOM 1100 N N . PHE A 1 136 ? -0.790 9.685 8.885 1.00 91.94 136 PHE A N 1
ATOM 1101 C CA . PHE A 1 136 ? -0.554 11.122 9.017 1.00 91.94 136 PHE A CA 1
ATOM 1102 C C . PHE A 1 136 ? 0.060 11.712 7.755 1.00 91.94 136 PHE A C 1
ATOM 1104 O O . PHE A 1 136 ? 1.249 11.541 7.502 1.00 91.94 136 PHE A O 1
ATOM 1111 N N . GLY A 1 137 ? -0.746 12.500 7.042 1.00 88.62 137 GLY A N 1
ATOM 1112 C CA . GLY A 1 137 ? -0.318 13.439 6.011 1.00 88.62 137 GLY A CA 1
ATOM 1113 C C . GLY A 1 137 ? -1.105 13.331 4.704 1.00 88.62 137 GLY A C 1
ATOM 1114 O O . GLY A 1 137 ? -2.164 12.711 4.640 1.00 88.62 137 GLY A O 1
ATOM 1115 N N . ILE A 1 138 ? -0.663 14.075 3.691 1.00 88.00 138 ILE A N 1
ATOM 1116 C CA . ILE A 1 138 ? -1.510 14.463 2.557 1.00 88.00 138 ILE A CA 1
ATOM 1117 C C . ILE A 1 138 ? -1.285 13.523 1.365 1.00 88.00 138 ILE A C 1
ATOM 1119 O O . ILE A 1 138 ? -0.361 13.728 0.581 1.00 88.00 138 ILE A O 1
ATOM 1123 N N . ALA A 1 139 ? -2.146 12.511 1.223 1.00 81.62 139 ALA A N 1
ATOM 1124 C CA . ALA A 1 139 ? -2.095 11.555 0.111 1.00 81.62 139 ALA A CA 1
ATOM 1125 C C . ALA A 1 139 ? -2.768 12.078 -1.175 1.00 81.62 139 ALA A C 1
ATOM 1127 O O . ALA A 1 139 ? -2.294 11.830 -2.279 1.00 81.62 139 ALA A O 1
ATOM 1128 N N . ASP A 1 140 ? -3.813 12.898 -1.056 1.00 84.25 140 ASP A N 1
ATOM 1129 C CA . ASP A 1 140 ? -4.543 13.457 -2.209 1.00 84.25 140 ASP A CA 1
ATOM 1130 C C . ASP A 1 140 ? -3.757 14.517 -3.013 1.00 84.25 140 ASP A C 1
ATOM 1132 O O . ASP A 1 140 ? -4.250 15.048 -4.008 1.00 84.25 140 ASP A O 1
ATOM 1136 N N . SER A 1 141 ? -2.531 14.844 -2.589 1.00 84.81 141 SER A N 1
ATOM 1137 C CA . SER A 1 141 ? -1.671 15.878 -3.180 1.00 84.81 141 SER A CA 1
ATOM 1138 C C . SER A 1 141 ? -2.300 17.278 -3.262 1.00 84.81 141 SER A C 1
ATOM 1140 O O . SER A 1 141 ? -1.766 18.153 -3.949 1.00 84.81 141 SER A O 1
ATOM 1142 N N . PHE A 1 142 ? -3.409 17.534 -2.564 1.00 88.25 142 PHE A N 1
ATOM 1143 C CA . PHE A 1 142 ? -4.025 18.852 -2.505 1.00 88.25 142 PHE A CA 1
ATOM 1144 C C . PHE A 1 142 ? -3.327 19.721 -1.445 1.00 88.25 142 PHE A C 1
ATOM 1146 O O . PHE A 1 142 ? -3.252 19.318 -0.278 1.00 88.25 142 PHE A O 1
ATOM 1153 N N . PRO A 1 143 ? -2.852 20.932 -1.793 1.00 90.81 143 PRO A N 1
ATOM 1154 C CA . PRO A 1 143 ? -3.090 21.664 -3.046 1.00 90.81 143 PRO A CA 1
ATOM 1155 C C . PRO A 1 143 ? -1.926 21.621 -4.058 1.00 90.81 143 PRO A C 1
ATOM 1157 O O . PRO A 1 143 ? -1.995 22.291 -5.082 1.00 90.81 143 PRO A O 1
ATOM 1160 N N . VAL A 1 144 ? -0.859 20.856 -3.808 1.00 88.88 144 VAL A N 1
ATOM 1161 C CA . VAL A 1 144 ? 0.376 20.856 -4.623 1.00 88.88 144 VAL A CA 1
ATOM 1162 C C . VAL A 1 144 ? 0.122 20.583 -6.108 1.00 88.88 144 VAL A C 1
ATOM 1164 O O . VAL A 1 144 ? 0.688 21.256 -6.968 1.00 88.88 144 VAL A O 1
ATOM 1167 N N . ASN A 1 145 ? -0.763 19.638 -6.427 1.00 87.00 145 ASN A N 1
ATOM 1168 C CA . ASN A 1 145 ? -1.054 19.260 -7.815 1.00 87.00 145 ASN A CA 1
ATOM 1169 C C . ASN A 1 145 ? -2.148 20.121 -8.474 1.00 87.00 145 ASN A C 1
ATOM 1171 O O . ASN A 1 145 ? -2.651 19.766 -9.539 1.00 87.00 145 ASN A O 1
ATOM 1175 N N . TYR A 1 146 ? -2.529 21.247 -7.861 1.00 88.69 146 TYR A N 1
ATOM 1176 C CA . TYR A 1 146 ? -3.640 22.090 -8.296 1.00 88.69 146 TYR A CA 1
ATOM 1177 C C . TYR A 1 146 ? -3.103 23.440 -8.800 1.00 88.69 146 TYR A C 1
ATOM 1179 O O . TYR A 1 146 ? -2.802 24.317 -7.989 1.00 88.69 146 TYR A O 1
ATOM 1187 N N . PRO A 1 147 ? -3.024 23.662 -10.131 1.00 84.50 147 PRO A N 1
ATOM 1188 C CA . PRO A 1 147 ? -2.348 24.830 -10.716 1.00 84.50 147 PRO A CA 1
ATOM 1189 C C . PRO A 1 147 ? -2.927 26.198 -10.328 1.00 84.50 147 PRO A C 1
ATOM 1191 O O . PRO A 1 147 ? -2.321 27.226 -10.614 1.00 84.50 147 PRO A O 1
ATOM 1194 N N . SER A 1 148 ? -4.125 26.226 -9.739 1.00 89.00 148 SER A N 1
ATOM 1195 C CA . SER A 1 148 ? -4.802 27.444 -9.290 1.00 89.00 148 SER A CA 1
ATOM 1196 C C . SER A 1 148 ? -4.231 28.029 -8.001 1.00 89.00 148 SER A C 1
ATOM 1198 O O . SER A 1 148 ? -4.513 29.188 -7.707 1.00 89.00 148 SER A O 1
ATOM 1200 N N . PHE A 1 149 ? -3.488 27.247 -7.218 1.00 89.75 149 PHE A N 1
ATOM 1201 C CA . PHE A 1 149 ? -2.909 27.716 -5.966 1.00 89.75 149 PHE A CA 1
ATOM 1202 C C . PHE A 1 149 ? -1.477 28.174 -6.198 1.00 89.75 149 PHE A C 1
ATOM 1204 O O . PHE A 1 149 ? -0.652 27.447 -6.751 1.00 89.75 149 PHE A O 1
ATOM 1211 N N . ASP A 1 150 ? -1.176 29.391 -5.756 1.00 89.56 150 ASP A N 1
ATOM 1212 C CA . ASP A 1 150 ? 0.207 29.817 -5.638 1.00 89.56 150 ASP A CA 1
ATOM 1213 C C . ASP A 1 150 ? 0.904 29.076 -4.484 1.00 89.56 150 ASP A C 1
ATOM 1215 O O . ASP A 1 150 ? 0.278 28.466 -3.613 1.00 89.56 150 ASP A O 1
ATOM 1219 N N . LYS A 1 151 ? 2.233 29.153 -4.480 1.00 87.44 151 LYS A N 1
ATOM 1220 C CA . LYS A 1 151 ? 3.086 28.454 -3.519 1.00 87.44 151 LYS A CA 1
ATOM 1221 C C . LYS A 1 151 ? 2.814 28.846 -2.064 1.00 87.44 151 LYS A C 1
ATOM 1223 O O . LYS A 1 151 ? 2.864 27.984 -1.195 1.00 87.44 151 LYS A O 1
ATOM 1228 N N . GLN A 1 152 ? 2.551 30.123 -1.789 1.00 91.06 152 GLN A N 1
ATOM 1229 C CA . GLN A 1 152 ? 2.313 30.583 -0.422 1.00 91.06 152 GLN A CA 1
ATOM 1230 C C . GLN A 1 152 ? 0.970 30.055 0.085 1.00 91.06 152 GLN A C 1
ATOM 1232 O O . GLN A 1 152 ? 0.911 29.474 1.166 1.00 91.06 152 GLN A O 1
ATOM 1237 N N . SER A 1 153 ? -0.080 30.199 -0.724 1.00 93.00 153 SER A N 1
ATOM 1238 C CA . SER A 1 153 ? -1.401 29.642 -0.436 1.00 93.00 153 SER A CA 1
ATOM 1239 C C . SER A 1 153 ? -1.317 28.129 -0.207 1.00 93.00 153 SER A C 1
ATOM 1241 O O . SER A 1 153 ? -1.907 27.606 0.737 1.00 93.00 153 SER A O 1
ATOM 1243 N N . ALA A 1 154 ? -0.530 27.424 -1.026 1.00 92.56 154 ALA A N 1
ATOM 1244 C CA . ALA A 1 154 ? -0.304 25.994 -0.872 1.00 92.56 154 ALA A CA 1
ATOM 1245 C C . ALA A 1 154 ? 0.370 25.637 0.465 1.00 92.56 154 ALA A C 1
ATOM 1247 O O . ALA A 1 154 ? -0.136 24.776 1.186 1.00 92.56 154 ALA A O 1
ATOM 1248 N N . ASP A 1 155 ? 1.464 26.323 0.816 1.00 91.81 155 ASP A N 1
ATOM 1249 C CA . ASP A 1 155 ? 2.197 26.124 2.075 1.00 91.81 155 ASP A CA 1
ATOM 1250 C C . ASP A 1 155 ? 1.275 26.363 3.299 1.00 91.81 155 ASP A C 1
ATOM 1252 O O . ASP A 1 155 ? 1.253 25.560 4.237 1.00 91.81 155 ASP A O 1
ATOM 1256 N N . GLU A 1 156 ? 0.455 27.422 3.278 1.00 94.94 156 GLU A N 1
ATOM 1257 C CA . GLU A 1 156 ? -0.498 27.748 4.354 1.00 94.94 156 GLU A CA 1
ATOM 1258 C C . GLU A 1 156 ? -1.578 26.667 4.531 1.00 94.94 156 GLU A C 1
ATOM 1260 O O . GLU A 1 156 ? -1.896 26.267 5.657 1.00 94.94 156 GLU A O 1
ATOM 1265 N N . MET A 1 157 ? -2.119 26.152 3.425 1.00 95.62 157 MET A N 1
ATOM 1266 C CA . MET A 1 157 ? -3.128 25.090 3.443 1.00 95.62 157 MET A CA 1
ATOM 1267 C C . MET A 1 157 ? -2.553 23.760 3.934 1.00 95.62 157 MET A C 1
ATOM 1269 O O . MET A 1 157 ? -3.207 23.070 4.717 1.00 95.62 157 MET A O 1
ATOM 1273 N N . ILE A 1 158 ? -1.330 23.412 3.524 1.00 94.50 158 ILE A N 1
ATOM 1274 C CA . ILE A 1 158 ? -0.631 22.204 3.986 1.00 94.50 158 ILE A CA 1
ATOM 1275 C C . ILE A 1 158 ? -0.424 22.258 5.504 1.00 94.50 158 ILE A C 1
ATOM 1277 O O . ILE A 1 158 ? -0.827 21.335 6.214 1.00 94.50 158 ILE A O 1
ATOM 1281 N N . GLU A 1 159 ? 0.127 23.360 6.025 1.00 95.56 159 GLU A N 1
ATOM 1282 C CA . GLU A 1 159 ? 0.337 23.537 7.468 1.00 95.56 159 GLU A CA 1
ATOM 1283 C C . GLU A 1 159 ? -0.998 23.508 8.237 1.00 95.56 159 GLU A C 1
ATOM 1285 O O . GLU A 1 159 ? -1.079 22.922 9.319 1.00 95.56 159 GLU A O 1
ATOM 1290 N N . SER A 1 160 ? -2.066 24.098 7.683 1.00 96.94 160 SER A N 1
ATOM 1291 C CA . SER A 1 160 ? -3.405 24.027 8.279 1.00 96.94 160 SER A CA 1
ATOM 1292 C C . SER A 1 160 ? -3.924 22.591 8.358 1.00 96.94 160 SER A C 1
ATOM 1294 O O . SER A 1 160 ? -4.445 22.193 9.399 1.00 96.94 160 SER A O 1
ATOM 1296 N N . ARG A 1 161 ? -3.769 21.796 7.292 1.00 95.06 161 ARG A N 1
ATOM 1297 C CA . ARG A 1 161 ? -4.199 20.389 7.274 1.00 95.06 161 ARG A CA 1
ATOM 1298 C C . ARG A 1 161 ? -3.431 19.556 8.291 1.00 95.06 161 ARG A C 1
ATOM 1300 O O . ARG A 1 161 ? -4.058 18.827 9.049 1.00 95.06 161 ARG A O 1
ATOM 1307 N N . PHE A 1 162 ? -2.110 19.708 8.377 1.00 95.56 162 PHE A N 1
ATOM 1308 C CA . PHE A 1 162 ? -1.314 18.989 9.377 1.00 95.56 162 PHE A CA 1
ATOM 1309 C C . PHE A 1 162 ? -1.746 19.301 10.814 1.00 95.56 162 PHE A C 1
ATOM 1311 O O . PHE A 1 162 ? -1.857 18.383 11.630 1.00 95.56 162 PHE A O 1
ATOM 1318 N N . LYS A 1 163 ? -2.068 20.566 11.117 1.00 97.00 163 LYS A N 1
ATOM 1319 C CA . LYS A 1 163 ? -2.635 20.952 12.420 1.00 97.00 163 LYS A CA 1
ATOM 1320 C C . LYS A 1 163 ? -3.979 20.280 12.677 1.00 97.00 163 LYS A C 1
ATOM 1322 O O . LYS A 1 163 ? -4.176 19.732 13.758 1.00 97.00 163 LYS A O 1
ATOM 1327 N N . SER A 1 164 ? -4.883 20.297 11.697 1.00 96.00 164 SER A N 1
ATOM 1328 C CA . SER A 1 164 ? -6.187 19.634 11.808 1.00 96.00 164 SER A CA 1
ATOM 1329 C C . SER A 1 164 ? -6.049 18.128 12.020 1.00 96.00 164 SER A C 1
ATOM 1331 O O . SER A 1 164 ? -6.732 17.579 12.879 1.00 96.00 164 SER A O 1
ATOM 1333 N N . TYR A 1 165 ? -5.134 17.476 11.299 1.00 95.06 165 TYR A N 1
ATOM 1334 C CA . TYR A 1 165 ? -4.884 16.041 11.425 1.00 95.06 165 TYR A CA 1
ATOM 1335 C C . TYR A 1 165 ? -4.403 15.709 12.829 1.00 95.06 165 TYR A C 1
ATOM 1337 O O . TYR A 1 165 ? -5.021 14.906 13.516 1.00 95.06 165 TYR A O 1
ATOM 1345 N N . GLN A 1 166 ? -3.346 16.382 13.291 1.00 96.19 166 GLN A N 1
ATOM 1346 C CA . GLN A 1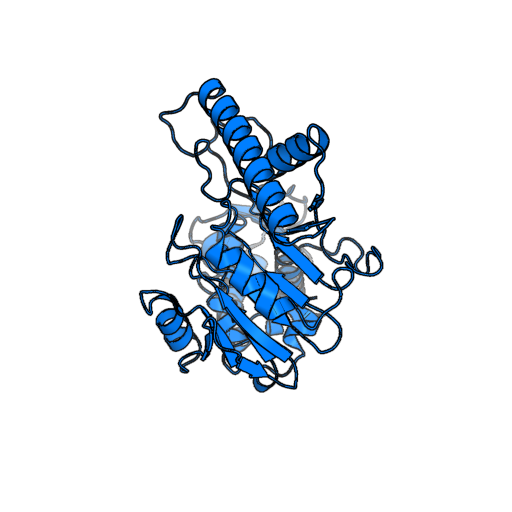 166 ? -2.795 16.130 14.617 1.00 96.19 166 GLN A CA 1
ATOM 1347 C C . GLN A 1 166 ? -3.818 16.395 15.727 1.00 96.19 166 GLN A C 1
ATOM 1349 O O . GLN A 1 166 ? -3.855 15.652 16.708 1.00 96.19 166 GLN A O 1
ATOM 1354 N N . ALA A 1 167 ? -4.639 17.440 15.592 1.00 97.25 167 ALA A N 1
ATOM 1355 C CA . ALA A 1 167 ? -5.687 17.740 16.559 1.00 97.25 167 ALA A CA 1
ATOM 1356 C C . ALA A 1 167 ? -6.726 16.609 16.631 1.00 97.25 167 ALA A C 1
ATOM 1358 O O . ALA A 1 167 ? -7.012 16.121 17.724 1.00 97.25 167 ALA A O 1
ATOM 1359 N N . ALA A 1 168 ? -7.228 16.157 15.478 1.00 96.75 168 ALA A N 1
ATOM 1360 C CA . ALA A 1 168 ? -8.225 15.094 15.386 1.00 96.75 168 ALA A CA 1
ATOM 1361 C C . ALA A 1 168 ? -7.695 13.750 15.910 1.00 96.75 168 ALA A C 1
ATOM 1363 O O . ALA A 1 168 ? -8.313 13.131 16.777 1.00 96.75 168 ALA A O 1
ATOM 1364 N N . THR A 1 169 ? -6.504 13.328 15.475 1.00 96.19 169 THR A N 1
ATOM 1365 C CA . THR A 1 169 ? -5.911 12.058 15.919 1.00 96.19 169 THR A CA 1
ATOM 1366 C C . THR A 1 169 ? -5.582 12.066 17.414 1.00 96.19 169 THR A C 1
ATOM 1368 O O . THR A 1 169 ? -5.763 11.054 18.092 1.00 96.19 169 THR A O 1
ATOM 1371 N N . THR A 1 170 ? -5.160 13.211 17.965 1.00 97.19 170 THR A N 1
ATOM 1372 C CA . THR A 1 170 ? -4.921 13.374 19.410 1.00 97.19 170 THR A CA 1
ATOM 1373 C C . THR A 1 170 ? -6.223 13.329 20.210 1.00 97.19 170 THR A C 1
ATOM 1375 O O . THR A 1 170 ? -6.244 12.762 21.304 1.00 97.19 170 THR A O 1
ATOM 1378 N N . ALA A 1 171 ? -7.314 13.893 19.684 1.00 97.12 171 ALA A N 1
ATOM 1379 C CA . ALA A 1 171 ? -8.629 13.783 20.307 1.00 97.12 171 ALA A CA 1
ATOM 1380 C C . ALA A 1 171 ? -9.096 12.320 20.352 1.00 97.12 171 ALA A C 1
ATOM 1382 O O . ALA A 1 171 ? -9.451 11.836 21.426 1.00 97.12 171 ALA A O 1
ATOM 1383 N N . ASN A 1 172 ? -8.977 11.587 19.241 1.00 97.00 172 ASN A N 1
ATOM 1384 C CA . ASN A 1 172 ? -9.319 10.160 19.171 1.00 97.00 172 ASN A CA 1
ATOM 1385 C C . ASN A 1 172 ? -8.539 9.332 20.190 1.00 97.00 172 ASN A C 1
ATOM 1387 O O . ASN A 1 172 ? -9.123 8.537 20.921 1.00 97.00 172 ASN A O 1
ATOM 1391 N N . LEU A 1 173 ? -7.229 9.569 20.290 1.00 96.75 173 LEU A N 1
ATOM 1392 C CA . LEU A 1 173 ? -6.370 8.908 21.267 1.00 96.75 173 LEU A CA 1
ATOM 1393 C C . LEU A 1 173 ? -6.887 9.098 22.704 1.00 96.75 173 LEU A C 1
ATOM 1395 O O . LEU A 1 173 ? -6.998 8.140 23.469 1.00 96.75 173 LEU A O 1
ATOM 1399 N N . LYS A 1 174 ? -7.256 10.338 23.044 1.00 96.50 174 LYS A N 1
ATOM 1400 C CA . LYS A 1 174 ? -7.801 10.693 24.356 1.00 96.50 174 LYS A CA 1
ATOM 1401 C C . LYS A 1 174 ? -9.157 10.036 24.609 1.00 96.50 174 LYS A C 1
ATOM 1403 O O . LYS A 1 174 ? -9.381 9.540 25.710 1.00 96.50 174 LYS A O 1
ATOM 1408 N N . HIS A 1 175 ? -10.050 10.032 23.620 1.00 95.12 175 HIS A N 1
ATOM 1409 C CA . HIS A 1 175 ? -11.374 9.410 23.732 1.00 95.12 175 HIS A CA 1
ATOM 1410 C C . HIS A 1 175 ? -11.275 7.885 23.923 1.00 95.12 175 HIS A C 1
ATOM 1412 O O . HIS A 1 175 ? -12.060 7.300 24.667 1.00 95.12 175 HIS A O 1
ATOM 1418 N N . LEU A 1 176 ? -10.261 7.251 23.327 1.00 96.00 176 LEU A N 1
ATOM 1419 C CA . LEU A 1 176 ? -9.939 5.829 23.505 1.00 96.00 176 LEU A CA 1
ATOM 1420 C C . LEU A 1 176 ? -9.167 5.526 24.805 1.00 96.00 176 LEU A C 1
ATOM 1422 O O . LEU A 1 176 ? -8.877 4.366 25.099 1.00 96.00 176 LEU A O 1
ATOM 1426 N N . GLY A 1 177 ? -8.807 6.553 25.584 1.00 95.62 177 GLY A N 1
ATOM 1427 C CA . GLY A 1 177 ? -8.045 6.401 26.824 1.00 95.62 177 GLY A CA 1
ATOM 1428 C C . GLY A 1 177 ? -6.626 5.866 26.616 1.00 95.62 177 GLY A C 1
ATOM 1429 O O . GLY A 1 177 ? -6.106 5.178 27.492 1.00 95.62 177 GLY A O 1
ATOM 1430 N N . LEU A 1 178 ? -6.016 6.141 25.460 1.00 96.56 178 LEU A N 1
ATOM 1431 C CA . LEU A 1 178 ? -4.664 5.701 25.125 1.00 96.56 178 LEU A CA 1
ATOM 1432 C C . LEU A 1 178 ? -3.660 6.835 25.360 1.00 96.56 178 LEU A C 1
ATOM 1434 O O . LEU A 1 178 ? -3.914 7.990 25.023 1.00 96.56 178 LEU A O 1
ATOM 1438 N N . ASP A 1 179 ? -2.486 6.496 25.888 1.00 94.25 179 ASP A N 1
ATOM 1439 C CA . ASP A 1 179 ? -1.410 7.473 26.114 1.00 94.25 179 ASP A CA 1
ATOM 1440 C C . ASP A 1 179 ? -0.549 7.703 24.866 1.00 94.25 179 ASP A C 1
ATOM 1442 O O . ASP A 1 179 ? 0.151 8.714 24.756 1.00 94.25 179 ASP A O 1
ATOM 1446 N N . LYS A 1 180 ? -0.566 6.748 23.926 1.00 95.19 180 LYS A N 1
ATOM 1447 C CA . LYS A 1 180 ? 0.307 6.756 22.754 1.00 95.19 180 LYS A CA 1
ATOM 1448 C C . LYS A 1 180 ? -0.341 6.118 21.529 1.00 95.19 180 LYS A C 1
ATOM 1450 O O . LYS A 1 180 ? -0.965 5.066 21.630 1.00 95.19 180 LYS A O 1
ATOM 1455 N N . GLY A 1 181 ? -0.132 6.737 20.369 1.00 96.38 181 GLY A N 1
ATOM 1456 C CA . GLY A 1 181 ? -0.509 6.211 19.059 1.00 96.38 181 GLY A CA 1
ATOM 1457 C C . GLY A 1 181 ? 0.679 6.078 18.107 1.00 96.38 181 GLY A C 1
ATOM 1458 O O . GLY A 1 181 ? 1.811 6.480 18.403 1.00 96.38 181 GLY A O 1
ATOM 1459 N N . PHE A 1 182 ? 0.410 5.521 16.934 1.00 96.12 182 PHE A N 1
ATOM 1460 C CA . PHE A 1 182 ? 1.407 5.216 15.921 1.00 96.12 182 PHE A CA 1
ATOM 1461 C C . PHE A 1 182 ? 0.965 5.743 14.564 1.00 96.12 182 PHE A C 1
ATOM 1463 O O . PHE A 1 182 ? -0.125 5.428 14.088 1.00 96.12 182 PHE A O 1
ATOM 1470 N N . TYR A 1 183 ? 1.832 6.540 13.942 1.00 94.19 183 TYR A N 1
ATOM 1471 C CA . TYR A 1 183 ? 1.650 6.935 12.556 1.00 94.19 183 TYR A CA 1
ATOM 1472 C C . TYR A 1 183 ? 2.339 5.940 11.642 1.00 94.19 183 TYR A C 1
ATOM 1474 O O . TYR A 1 183 ? 3.536 5.703 11.763 1.00 94.19 183 TYR A O 1
ATOM 1482 N N . TYR A 1 184 ? 1.587 5.365 10.722 1.00 82.75 184 TYR A N 1
ATOM 1483 C CA . TYR A 1 184 ? 2.051 4.403 9.731 1.00 82.75 184 TYR A CA 1
ATOM 1484 C C . TYR A 1 184 ? 1.334 4.744 8.423 1.00 82.75 184 TYR A C 1
ATOM 1486 O O . TYR A 1 184 ? 0.208 5.222 8.464 1.00 82.75 184 TYR A O 1
ATOM 1494 N N . ALA A 1 185 ? 2.005 4.560 7.289 1.00 66.94 185 ALA A N 1
ATOM 1495 C CA . ALA A 1 185 ? 1.583 5.063 5.979 1.00 66.94 185 ALA A CA 1
ATOM 1496 C C . ALA A 1 185 ? 1.603 6.600 5.846 1.00 66.94 185 ALA A C 1
ATOM 1498 O O . ALA A 1 185 ? 0.957 7.330 6.590 1.00 66.94 185 ALA A O 1
ATOM 1499 N N . ASN A 1 186 ? 2.426 7.062 4.895 1.00 63.88 186 ASN A N 1
ATOM 1500 C CA . ASN A 1 186 ? 2.363 8.362 4.212 1.00 63.88 186 ASN A CA 1
ATOM 1501 C C . ASN A 1 186 ? 3.443 8.449 3.095 1.00 63.88 186 ASN A C 1
ATOM 1503 O O . ASN A 1 186 ? 4.000 9.510 2.827 1.00 63.88 186 ASN A O 1
ATOM 1507 N N . GLN A 1 187 ? 3.843 7.299 2.535 1.00 57.38 187 GLN A N 1
ATOM 1508 C CA . GLN A 1 187 ? 5.173 7.083 1.937 1.00 57.38 187 GLN A CA 1
ATOM 1509 C C . GLN A 1 187 ? 5.198 7.113 0.402 1.00 57.38 187 GLN A C 1
ATOM 1511 O O . GLN A 1 187 ? 6.148 6.634 -0.215 1.00 57.38 187 GLN A O 1
ATOM 1516 N N . SER A 1 188 ? 4.174 7.655 -0.249 1.00 56.41 188 SER A N 1
ATOM 1517 C CA . SER A 1 188 ? 4.133 7.642 -1.708 1.00 56.41 188 SER A CA 1
ATOM 1518 C C . SER A 1 188 ? 5.101 8.680 -2.291 1.00 56.41 188 SER A C 1
ATOM 1520 O O . SER A 1 188 ? 5.032 9.875 -1.996 1.00 56.41 188 SER A O 1
ATOM 1522 N N . LEU A 1 189 ? 6.001 8.218 -3.163 1.00 62.34 189 LEU A N 1
ATOM 1523 C CA . LEU A 1 189 ? 6.835 9.072 -4.008 1.00 62.34 189 LEU A CA 1
ATOM 1524 C C . LEU A 1 189 ? 5.965 9.668 -5.121 1.00 62.34 189 LEU A C 1
ATOM 1526 O O . LEU A 1 189 ? 5.834 9.096 -6.204 1.00 62.34 189 LEU A O 1
ATOM 1530 N N . TYR A 1 190 ? 5.341 10.810 -4.848 1.00 70.19 190 TYR A N 1
ATOM 1531 C CA . TYR A 1 190 ? 4.578 11.540 -5.855 1.00 70.19 190 TYR A CA 1
ATOM 1532 C C . TYR A 1 190 ? 5.510 12.276 -6.823 1.00 70.19 190 TYR A C 1
ATOM 1534 O O . TYR A 1 190 ? 6.510 12.875 -6.425 1.00 70.19 190 TYR A O 1
ATOM 1542 N N . GLN A 1 191 ? 5.151 12.277 -8.108 1.00 72.00 191 GLN A N 1
ATOM 1543 C CA . GLN A 1 191 ? 5.710 13.238 -9.054 1.00 72.00 191 GLN A CA 1
ATOM 1544 C C . GLN A 1 191 ? 4.977 14.564 -8.880 1.00 72.00 191 GLN A C 1
ATOM 1546 O O . GLN A 1 191 ? 3.817 14.695 -9.269 1.00 72.00 191 GLN A O 1
ATOM 1551 N N . TYR A 1 192 ? 5.654 15.537 -8.278 1.00 80.38 192 TYR A N 1
ATOM 1552 C CA . TYR A 1 192 ? 5.116 16.884 -8.148 1.00 80.38 192 TYR A CA 1
ATOM 1553 C C . TYR A 1 192 ? 5.311 17.687 -9.445 1.00 80.38 192 TYR A C 1
ATOM 1555 O O . TYR A 1 192 ? 6.253 17.428 -10.202 1.00 80.38 192 TYR A O 1
ATOM 1563 N N . PRO A 1 193 ? 4.442 18.675 -9.723 1.00 82.38 193 PRO A N 1
ATOM 1564 C CA . PRO A 1 193 ? 4.634 19.617 -10.816 1.00 82.38 193 PRO A CA 1
ATOM 1565 C C . PRO A 1 193 ? 5.996 20.306 -10.723 1.00 82.38 193 PRO A C 1
ATOM 1567 O O . PRO A 1 193 ? 6.463 20.609 -9.631 1.00 82.38 193 PRO A O 1
ATOM 1570 N N . ALA A 1 194 ? 6.591 20.661 -11.863 1.00 82.31 194 ALA A N 1
ATOM 1571 C CA . ALA A 1 194 ? 7.877 21.369 -11.901 1.00 82.31 194 ALA A CA 1
ATOM 1572 C C . ALA A 1 194 ? 7.870 22.724 -11.159 1.00 82.31 194 ALA A C 1
ATOM 1574 O O . ALA A 1 194 ? 8.925 23.251 -10.821 1.00 82.31 194 ALA A O 1
ATOM 1575 N N . SER A 1 195 ? 6.689 23.301 -10.912 1.00 80.44 195 SER A N 1
ATOM 1576 C CA . SER A 1 195 ? 6.511 24.505 -10.093 1.00 80.44 195 SER A CA 1
ATOM 1577 C C . SER A 1 195 ? 6.687 24.263 -8.590 1.00 80.44 195 SER A C 1
ATOM 1579 O O . SER A 1 195 ? 6.794 25.229 -7.836 1.00 80.44 195 SER A O 1
ATOM 1581 N N . TRP A 1 196 ? 6.687 23.005 -8.144 1.00 84.69 196 TRP A N 1
ATOM 1582 C CA . TRP A 1 196 ? 6.921 22.614 -6.762 1.00 84.69 196 TRP A CA 1
ATOM 1583 C C . TRP A 1 196 ? 8.404 22.301 -6.552 1.00 84.69 196 TRP A C 1
ATOM 1585 O O . TRP A 1 196 ? 8.923 21.286 -7.002 1.00 84.69 196 TRP A O 1
ATOM 1595 N N . ASP A 1 197 ? 9.088 23.200 -5.857 1.00 83.25 197 ASP A N 1
ATOM 1596 C CA . ASP A 1 197 ? 10.525 23.159 -5.554 1.00 83.25 197 ASP A CA 1
ATOM 1597 C C . ASP A 1 197 ? 10.803 22.876 -4.062 1.00 83.25 197 ASP A C 1
ATOM 1599 O O . ASP A 1 197 ? 11.919 23.074 -3.576 1.00 83.25 197 ASP A O 1
ATOM 1603 N N . ARG A 1 198 ? 9.775 22.478 -3.302 1.00 80.81 198 ARG A N 1
ATOM 1604 C CA . ARG A 1 198 ? 9.884 22.094 -1.888 1.00 80.81 198 ARG A CA 1
ATOM 1605 C C . ARG A 1 198 ? 10.195 20.601 -1.754 1.00 80.81 198 ARG A C 1
ATOM 1607 O O . ARG A 1 198 ? 10.166 19.854 -2.728 1.00 80.81 198 ARG A O 1
ATOM 1614 N N . GLY A 1 199 ? 10.454 20.175 -0.516 1.00 81.00 199 GLY A N 1
ATOM 1615 C CA . GLY A 1 199 ? 10.480 18.755 -0.166 1.00 81.00 199 GLY A CA 1
ATOM 1616 C C . GLY A 1 199 ? 9.149 18.061 -0.471 1.00 81.00 199 GLY A C 1
ATOM 1617 O O . GLY A 1 199 ? 8.135 18.708 -0.767 1.00 81.00 199 GLY A O 1
ATOM 1618 N N . SER A 1 200 ? 9.152 16.732 -0.398 1.00 86.44 200 SER A N 1
ATOM 1619 C CA . SER A 1 200 ? 7.926 15.960 -0.586 1.00 86.44 200 SER A CA 1
ATOM 1620 C C . SER A 1 200 ? 6.901 16.262 0.514 1.00 86.44 200 SER A C 1
ATOM 1622 O O . SER A 1 200 ? 7.254 16.706 1.606 1.00 86.44 200 SER A O 1
ATOM 1624 N N . LEU A 1 201 ? 5.618 15.989 0.264 1.00 88.06 201 LEU A N 1
ATOM 1625 C CA . LEU A 1 201 ? 4.579 16.095 1.299 1.00 88.06 201 LEU A CA 1
ATOM 1626 C C . LEU A 1 201 ? 4.875 15.187 2.499 1.00 88.06 201 LEU A C 1
ATOM 1628 O O . LEU A 1 201 ? 4.509 15.528 3.624 1.00 88.06 201 LEU A O 1
ATOM 1632 N N . TYR A 1 202 ? 5.575 14.072 2.271 1.00 87.38 202 TYR A N 1
ATOM 1633 C CA . TYR A 1 202 ? 6.106 13.237 3.339 1.00 87.38 202 TYR A CA 1
ATOM 1634 C C . TYR A 1 202 ? 7.146 13.993 4.173 1.00 87.38 202 TYR A C 1
ATOM 1636 O O . TYR A 1 202 ? 6.980 14.100 5.386 1.00 87.38 202 TYR A O 1
ATOM 1644 N N . ASP A 1 203 ? 8.167 14.580 3.542 1.00 88.31 203 ASP A N 1
ATOM 1645 C CA . ASP A 1 203 ? 9.215 15.330 4.250 1.00 88.31 203 ASP A CA 1
ATOM 1646 C C . ASP A 1 203 ? 8.630 16.498 5.046 1.00 88.31 203 ASP A C 1
ATOM 1648 O O . ASP A 1 203 ? 8.981 16.698 6.210 1.00 88.31 203 ASP A O 1
ATOM 1652 N N . LEU A 1 204 ? 7.672 17.219 4.455 1.00 91.06 204 LEU A N 1
ATOM 1653 C CA . LEU A 1 204 ? 6.967 18.315 5.115 1.00 91.06 204 LEU A CA 1
ATOM 1654 C C . LEU A 1 204 ? 6.149 17.836 6.322 1.00 91.06 204 LEU A C 1
ATOM 1656 O O . LEU A 1 204 ? 6.137 18.511 7.353 1.00 91.06 204 LEU A O 1
ATOM 1660 N N . ALA A 1 205 ? 5.507 16.668 6.232 1.00 91.75 205 ALA A N 1
ATOM 1661 C CA . ALA A 1 205 ? 4.810 16.059 7.362 1.00 91.75 205 ALA A CA 1
ATOM 1662 C C . ALA A 1 205 ? 5.792 15.674 8.483 1.00 91.75 205 ALA A C 1
ATOM 1664 O O . ALA A 1 205 ? 5.537 15.962 9.654 1.00 91.75 205 ALA A O 1
ATOM 1665 N N . GLN A 1 206 ? 6.949 15.095 8.141 1.00 91.44 206 GLN A N 1
ATOM 1666 C CA . GLN A 1 206 ? 7.982 14.745 9.122 1.00 91.44 206 GLN A CA 1
ATOM 1667 C C . GLN A 1 206 ? 8.602 15.989 9.780 1.00 91.44 206 GLN A C 1
ATOM 1669 O O . GLN A 1 206 ? 8.827 16.007 10.993 1.00 91.44 206 GLN A O 1
ATOM 1674 N N . ASP A 1 207 ? 8.850 17.052 9.011 1.00 93.44 207 ASP A N 1
ATOM 1675 C CA . ASP A 1 207 ? 9.269 18.358 9.532 1.00 93.44 207 ASP A CA 1
ATOM 1676 C C . ASP A 1 207 ? 8.216 18.946 10.480 1.00 93.44 207 ASP A C 1
ATOM 1678 O O . ASP A 1 207 ? 8.558 19.471 11.544 1.00 93.44 207 ASP A O 1
ATOM 1682 N N . PHE A 1 208 ? 6.932 18.859 10.121 1.00 95.00 208 PHE A N 1
ATOM 1683 C CA . PHE A 1 208 ? 5.831 19.325 10.959 1.00 95.00 208 PHE A CA 1
ATOM 1684 C C . PHE A 1 208 ? 5.774 18.582 12.297 1.00 95.00 208 PHE A C 1
ATOM 1686 O O . PHE A 1 208 ? 5.724 19.236 13.339 1.00 95.00 208 PHE A O 1
ATOM 1693 N N . LEU A 1 209 ? 5.830 17.247 12.286 1.00 94.44 209 LEU A N 1
ATOM 1694 C CA . LEU A 1 209 ? 5.784 16.424 13.500 1.00 94.44 209 LEU A CA 1
ATOM 1695 C C . LEU A 1 209 ? 6.997 16.657 14.409 1.00 94.44 209 LEU A C 1
ATOM 1697 O O . LEU A 1 209 ? 6.862 16.646 15.631 1.00 94.44 209 LEU A O 1
ATOM 1701 N N . ARG A 1 210 ? 8.175 16.938 13.835 1.00 95.12 210 ARG A N 1
ATOM 1702 C CA . ARG A 1 210 ? 9.363 17.337 14.609 1.00 95.12 210 ARG A CA 1
ATOM 1703 C C . ARG A 1 210 ? 9.181 18.681 15.315 1.00 95.12 210 ARG A C 1
ATOM 1705 O O . ARG A 1 210 ? 9.647 18.841 16.440 1.00 95.12 210 ARG A O 1
ATOM 1712 N N . ARG A 1 211 ? 8.522 19.648 14.666 1.00 96.75 211 ARG A N 1
ATOM 1713 C CA . ARG A 1 211 ? 8.229 20.974 15.245 1.00 96.75 211 ARG A CA 1
ATOM 1714 C C . ARG A 1 211 ? 7.069 20.946 16.240 1.00 96.75 211 ARG A C 1
ATOM 1716 O O . ARG A 1 211 ? 7.055 21.747 17.169 1.00 96.75 211 ARG A O 1
ATOM 1723 N N . ASN A 1 212 ? 6.115 20.045 16.036 1.00 96.12 212 ASN A N 1
ATOM 1724 C CA . ASN A 1 212 ? 4.896 19.911 16.823 1.00 96.12 212 ASN A CA 1
ATOM 1725 C C . ASN A 1 212 ? 4.813 18.478 17.364 1.00 96.12 212 ASN A C 1
ATOM 1727 O O . ASN A 1 212 ? 4.042 17.671 16.843 1.00 96.12 212 ASN A O 1
ATOM 1731 N N . PRO A 1 213 ? 5.621 18.116 18.374 1.00 93.81 213 PRO A N 1
ATOM 1732 C CA . PRO A 1 213 ? 5.574 16.774 18.933 1.00 93.81 213 PRO A CA 1
ATOM 1733 C C . PRO A 1 213 ? 4.202 16.511 19.565 1.00 93.81 213 PRO A C 1
ATOM 1735 O O . PRO A 1 213 ? 3.638 17.368 20.245 1.00 93.81 213 PRO A O 1
ATOM 1738 N N . GLY A 1 214 ? 3.673 15.311 19.347 1.00 92.19 214 GLY A N 1
ATOM 1739 C CA . GLY A 1 214 ? 2.423 14.842 19.941 1.00 92.19 214 GLY A CA 1
ATOM 1740 C C . GLY A 1 214 ? 2.586 13.455 20.561 1.00 92.19 214 GLY A C 1
ATOM 1741 O O . GLY A 1 214 ? 3.688 12.903 20.547 1.00 92.19 214 GLY A O 1
ATOM 1742 N N . PRO A 1 215 ? 1.499 12.849 21.062 1.00 96.00 215 PRO A N 1
ATOM 1743 C CA . PRO A 1 215 ? 1.517 11.511 21.660 1.00 96.00 215 PRO A CA 1
ATOM 1744 C C . PRO A 1 215 ? 1.641 10.387 20.611 1.00 96.00 215 PRO A C 1
ATOM 1746 O O . PRO A 1 215 ? 1.155 9.280 20.811 1.00 96.00 215 PRO A O 1
ATOM 1749 N N . PHE A 1 216 ? 2.274 10.656 19.468 1.00 95.31 216 PHE A N 1
ATOM 1750 C CA . PHE A 1 216 ? 2.404 9.717 18.361 1.00 95.31 216 PHE A CA 1
ATOM 1751 C C . PHE A 1 216 ? 3.867 9.411 18.066 1.00 95.31 216 PHE A C 1
ATOM 1753 O O . PHE A 1 216 ? 4.740 10.272 18.161 1.00 95.31 216 PHE A O 1
ATOM 1760 N N . THR A 1 217 ? 4.139 8.172 17.672 1.00 92.81 217 THR A N 1
ATOM 1761 C CA . THR A 1 217 ? 5.425 7.774 17.094 1.00 92.81 217 THR A CA 1
ATOM 1762 C C . THR A 1 217 ? 5.241 7.456 15.622 1.00 92.81 217 THR A C 1
ATOM 1764 O O . THR A 1 217 ? 4.404 6.630 15.272 1.00 92.81 217 THR A O 1
ATOM 1767 N N . GLN A 1 218 ? 6.038 8.094 14.764 1.00 91.62 218 GLN A N 1
ATOM 1768 C CA . GLN A 1 218 ? 6.143 7.701 13.364 1.00 91.62 218 GLN A CA 1
ATOM 1769 C C . GLN A 1 218 ? 6.807 6.322 13.287 1.00 91.62 218 GLN A C 1
ATOM 1771 O O . GLN A 1 218 ? 7.962 6.157 13.681 1.00 91.62 218 GLN A O 1
ATOM 1776 N N . CYS A 1 219 ? 6.076 5.336 12.782 1.00 90.19 219 CYS A N 1
ATOM 1777 C CA . CYS A 1 219 ? 6.605 4.022 12.471 1.00 90.19 219 CYS A CA 1
ATOM 1778 C C . CYS A 1 219 ? 7.587 4.119 11.307 1.00 90.19 219 CYS A C 1
ATOM 1780 O O . CYS A 1 219 ? 7.359 4.828 10.321 1.00 90.19 219 CYS A O 1
ATOM 1782 N N . VAL A 1 220 ? 8.657 3.343 11.428 1.00 84.19 220 VAL A N 1
ATOM 1783 C CA . VAL A 1 220 ? 9.611 3.059 10.360 1.00 84.19 220 VAL A CA 1
ATOM 1784 C C . VAL A 1 220 ? 9.515 1.577 10.008 1.00 84.19 220 VAL A C 1
ATOM 1786 O O . VAL A 1 220 ? 9.052 0.775 10.820 1.00 84.19 220 VAL A O 1
ATOM 1789 N N . SER A 1 221 ? 9.933 1.207 8.800 1.00 79.38 221 SER A N 1
ATOM 1790 C CA . SER A 1 221 ? 9.935 -0.199 8.383 1.00 79.38 221 SER A CA 1
ATOM 1791 C C . SER A 1 221 ? 10.749 -1.064 9.357 1.00 79.38 221 SER A C 1
ATOM 1793 O O . SER A 1 221 ? 11.795 -0.636 9.846 1.00 79.38 221 SER A O 1
ATOM 1795 N N . GLY A 1 222 ? 10.250 -2.263 9.668 1.00 81.38 222 GLY A N 1
ATOM 1796 C CA . GLY A 1 222 ? 10.924 -3.224 10.548 1.00 81.38 222 GLY A CA 1
ATOM 1797 C C . GLY A 1 222 ? 10.859 -2.930 12.052 1.00 81.38 222 GLY A C 1
ATOM 1798 O O . GLY A 1 222 ? 11.500 -3.649 12.822 1.00 81.38 222 GLY A O 1
ATOM 1799 N N . ILE A 1 223 ? 10.118 -1.905 12.493 1.00 87.69 223 ILE A N 1
ATOM 1800 C CA . ILE A 1 223 ? 9.939 -1.617 13.923 1.00 87.69 223 ILE A CA 1
ATOM 1801 C C . ILE A 1 223 ? 9.018 -2.637 14.604 1.00 87.69 223 ILE A C 1
ATOM 1803 O O . ILE A 1 223 ? 7.906 -2.904 14.155 1.00 87.69 223 ILE A O 1
ATOM 1807 N N . ASP A 1 224 ? 9.465 -3.165 15.738 1.00 91.12 224 ASP A N 1
ATOM 1808 C CA . ASP A 1 224 ? 8.633 -3.882 16.697 1.00 91.12 224 ASP A CA 1
ATOM 1809 C C . ASP A 1 224 ? 8.068 -2.892 17.708 1.00 91.12 224 ASP A C 1
ATOM 1811 O O . ASP A 1 224 ? 8.791 -2.233 18.450 1.00 91.12 224 ASP A O 1
ATOM 1815 N N . ILE A 1 225 ? 6.747 -2.789 17.730 1.00 91.25 225 ILE A N 1
ATOM 1816 C CA . ILE A 1 225 ? 6.027 -1.794 18.520 1.00 91.25 225 ILE A CA 1
ATOM 1817 C C . ILE A 1 225 ? 6.108 -2.075 20.023 1.00 91.25 225 ILE A C 1
ATOM 1819 O O . ILE A 1 225 ? 6.129 -1.134 20.817 1.00 91.25 225 ILE A O 1
ATOM 1823 N N . LYS A 1 226 ? 6.212 -3.345 20.427 1.00 89.88 226 LYS A N 1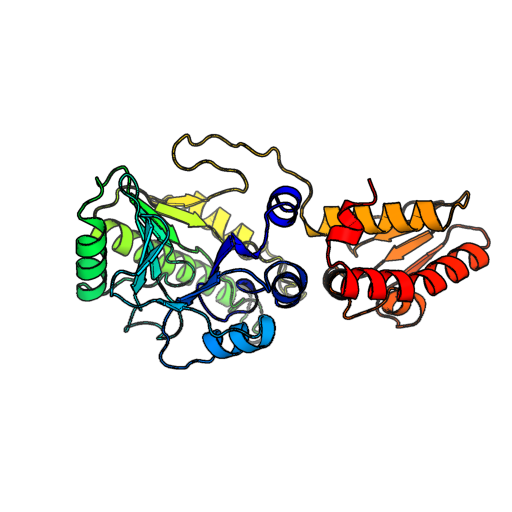
ATOM 1824 C CA . LYS A 1 226 ? 6.286 -3.730 21.841 1.00 89.88 226 LYS A CA 1
ATOM 1825 C C . LYS A 1 226 ? 7.673 -3.488 22.409 1.00 89.88 226 LYS A C 1
ATOM 1827 O O . LYS A 1 226 ? 7.812 -2.964 23.511 1.00 89.88 226 LYS A O 1
ATOM 1832 N N . THR A 1 227 ? 8.704 -3.878 21.665 1.00 90.88 227 THR A N 1
ATOM 1833 C CA . THR A 1 227 ? 10.094 -3.793 22.137 1.00 90.88 227 THR A CA 1
ATOM 1834 C C . THR A 1 227 ? 10.798 -2.507 21.707 1.00 90.88 227 THR A C 1
ATOM 1836 O O . THR A 1 227 ? 11.868 -2.195 22.227 1.00 90.88 227 THR A O 1
ATOM 1839 N N . SER A 1 228 ? 10.210 -1.755 20.770 1.00 89.00 228 SER A N 1
ATOM 1840 C CA . SER A 1 228 ? 10.847 -0.638 20.058 1.00 89.00 228 SER A CA 1
ATOM 1841 C C . SER A 1 228 ? 12.155 -1.025 19.349 1.00 89.00 228 SER A C 1
ATOM 1843 O O . SER A 1 228 ? 12.962 -0.154 19.024 1.00 89.00 228 SER A O 1
ATOM 1845 N N . GLN A 1 229 ? 12.391 -2.322 19.119 1.00 89.94 229 GLN A N 1
ATOM 1846 C CA . GLN A 1 229 ? 13.556 -2.813 18.386 1.00 89.94 229 GLN A CA 1
ATOM 1847 C C . GLN A 1 229 ? 13.310 -2.743 16.881 1.00 89.94 229 GLN A C 1
ATOM 1849 O O . GLN A 1 229 ? 12.198 -2.955 16.406 1.00 89.94 229 GLN A O 1
ATOM 1854 N N . LEU A 1 230 ? 14.369 -2.464 16.127 1.00 86.62 230 LEU A N 1
ATOM 1855 C CA . LEU A 1 230 ? 14.366 -2.566 14.672 1.00 86.62 230 LEU A CA 1
ATOM 1856 C C . LEU A 1 230 ? 14.910 -3.941 14.298 1.00 86.62 230 LEU A C 1
ATOM 1858 O O . LEU A 1 230 ? 16.066 -4.246 14.594 1.00 86.62 230 LEU A O 1
ATOM 1862 N N . HIS A 1 231 ? 14.070 -4.770 13.681 1.00 76.94 231 HIS A N 1
ATOM 1863 C CA . HIS A 1 231 ? 14.450 -6.125 13.263 1.00 76.94 231 HIS A CA 1
ATOM 1864 C C . HIS A 1 231 ? 15.015 -6.170 11.846 1.00 76.94 231 HIS A C 1
ATOM 1866 O O . HIS A 1 231 ? 15.767 -7.086 11.520 1.00 76.94 231 HIS A O 1
ATOM 1872 N N . ASP A 1 232 ? 14.714 -5.160 11.034 1.00 65.81 232 ASP A N 1
ATOM 1873 C CA . ASP A 1 232 ? 15.294 -5.002 9.708 1.00 65.81 232 ASP A CA 1
ATOM 1874 C C . ASP A 1 232 ? 16.365 -3.898 9.734 1.00 65.81 232 ASP A C 1
ATOM 1876 O O . ASP A 1 232 ? 16.147 -2.786 10.218 1.00 65.81 232 ASP A O 1
ATOM 1880 N N . SER A 1 233 ? 17.545 -4.200 9.183 1.00 54.78 233 SER A N 1
ATOM 1881 C CA . SER A 1 233 ? 18.412 -3.147 8.629 1.00 54.78 233 SER A CA 1
ATOM 1882 C C . SER A 1 233 ? 17.683 -2.527 7.432 1.00 54.78 233 SER A C 1
ATOM 1884 O O . SER A 1 233 ? 16.893 -3.252 6.827 1.00 54.78 233 SER A O 1
ATOM 1886 N N . PRO A 1 234 ? 17.910 -1.251 7.057 1.00 54.97 234 PRO A N 1
ATOM 1887 C CA . PRO A 1 234 ? 17.307 -0.676 5.855 1.00 54.97 234 PRO A CA 1
ATOM 1888 C C . PRO A 1 234 ? 17.656 -1.560 4.653 1.00 54.97 234 PRO A C 1
ATOM 1890 O O . PRO A 1 234 ? 18.776 -1.536 4.146 1.00 54.97 234 PRO A O 1
ATOM 1893 N N . GLY A 1 235 ? 16.722 -2.437 4.291 1.00 57.88 235 GLY A N 1
ATOM 1894 C CA . GLY A 1 235 ? 16.835 -3.303 3.137 1.00 57.88 235 GLY A CA 1
ATOM 1895 C C . G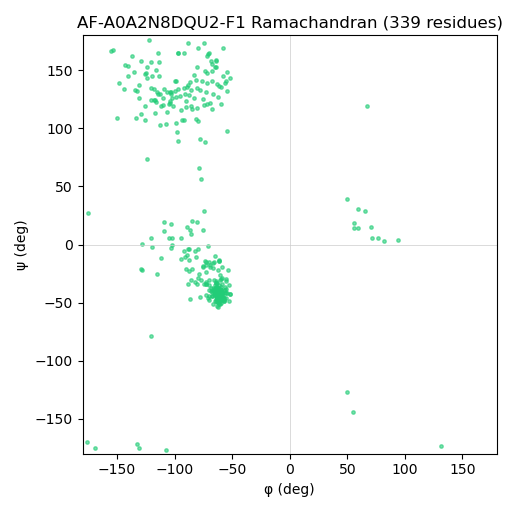LY A 1 235 ? 16.684 -2.466 1.880 1.00 57.88 235 GLY A C 1
ATOM 1896 O O . GLY A 1 235 ? 16.180 -1.345 1.922 1.00 57.88 235 GLY A O 1
ATOM 1897 N N . GLU A 1 236 ? 17.123 -3.021 0.758 1.00 69.94 236 GLU A N 1
ATOM 1898 C CA . GLU A 1 236 ? 16.797 -2.469 -0.551 1.00 69.94 236 GLU A CA 1
ATOM 1899 C C . GLU A 1 236 ? 15.266 -2.346 -0.685 1.00 69.94 236 GLU A C 1
ATOM 1901 O O . GLU A 1 236 ? 14.535 -3.282 -0.341 1.00 69.94 236 GLU A O 1
ATOM 1906 N N . GLU A 1 237 ? 14.784 -1.185 -1.139 1.00 80.06 237 GLU A N 1
ATOM 1907 C CA . GLU A 1 237 ? 13.370 -0.964 -1.457 1.00 80.06 237 GLU A CA 1
ATOM 1908 C C . GLU A 1 237 ? 12.876 -2.063 -2.405 1.00 80.06 237 GLU A C 1
ATOM 1910 O O . GLU A 1 237 ? 13.607 -2.500 -3.296 1.00 80.06 237 GLU A O 1
ATOM 1915 N N . LEU A 1 238 ? 11.623 -2.509 -2.250 1.00 83.75 238 LEU A N 1
ATOM 1916 C CA . LEU A 1 238 ? 11.107 -3.648 -3.023 1.00 83.75 238 LEU A CA 1
ATOM 1917 C C . LEU A 1 238 ? 11.272 -3.439 -4.534 1.00 83.75 238 LEU A C 1
ATOM 1919 O O . LEU A 1 238 ? 11.663 -4.359 -5.248 1.00 83.75 238 LEU A O 1
ATOM 1923 N N . PHE A 1 239 ? 10.997 -2.227 -5.014 1.00 88.50 239 PHE A N 1
ATOM 1924 C CA . PHE A 1 239 ? 11.169 -1.880 -6.421 1.00 88.50 239 PHE A CA 1
ATOM 1925 C C . PHE A 1 239 ? 12.621 -2.071 -6.887 1.00 88.50 239 PHE A C 1
ATOM 1927 O O . PHE A 1 239 ? 12.847 -2.706 -7.917 1.00 88.50 239 PHE A O 1
ATOM 1934 N N . ASP A 1 240 ? 13.591 -1.562 -6.124 1.00 89.06 240 ASP A N 1
ATOM 1935 C CA . ASP A 1 240 ? 15.013 -1.622 -6.480 1.00 89.06 240 ASP A CA 1
ATOM 1936 C C . ASP A 1 240 ? 15.512 -3.073 -6.452 1.00 89.06 240 ASP A C 1
ATOM 1938 O O . ASP A 1 240 ? 16.156 -3.529 -7.399 1.00 89.06 240 ASP A O 1
ATOM 1942 N N . LEU A 1 241 ? 15.068 -3.851 -5.458 1.00 89.25 241 LEU A N 1
ATOM 1943 C CA . LEU A 1 241 ? 15.339 -5.285 -5.371 1.00 89.25 241 LEU A CA 1
ATOM 1944 C C . LEU A 1 241 ? 14.844 -6.029 -6.616 1.00 89.25 241 LEU A C 1
ATOM 1946 O O . LEU A 1 241 ? 15.580 -6.829 -7.200 1.00 89.25 241 LEU A O 1
ATOM 1950 N N . LEU A 1 242 ? 13.597 -5.790 -7.032 1.00 92.50 242 LEU A N 1
ATOM 1951 C CA . LEU A 1 242 ? 13.007 -6.441 -8.205 1.00 92.50 242 LEU A CA 1
ATOM 1952 C C . LEU A 1 242 ? 13.723 -6.038 -9.498 1.00 92.50 242 LEU A C 1
ATOM 1954 O O . LEU A 1 242 ? 14.008 -6.903 -10.333 1.00 92.50 242 LEU A O 1
ATOM 1958 N N . LEU A 1 243 ? 14.058 -4.755 -9.648 1.00 94.62 243 LEU A N 1
ATOM 1959 C CA . LEU A 1 243 ? 14.800 -4.253 -10.801 1.00 94.62 243 LEU A CA 1
ATOM 1960 C C . LEU A 1 243 ? 16.200 -4.881 -10.871 1.00 94.62 243 LEU A C 1
ATOM 1962 O O . LEU A 1 243 ? 16.604 -5.379 -11.924 1.00 94.62 243 LEU A O 1
ATOM 1966 N N . GLY A 1 244 ? 16.900 -4.965 -9.738 1.00 94.00 244 GLY A N 1
ATOM 1967 C CA . GLY A 1 244 ? 18.204 -5.615 -9.628 1.00 94.00 244 GLY A CA 1
ATOM 1968 C C . GLY A 1 244 ? 18.160 -7.119 -9.921 1.00 94.00 244 GLY A C 1
ATOM 1969 O O . GLY A 1 244 ? 19.068 -7.651 -10.565 1.00 94.00 244 GLY A O 1
ATOM 1970 N N . GLN A 1 245 ? 17.102 -7.828 -9.511 1.00 94.12 245 GLN A N 1
ATOM 1971 C CA . GLN A 1 245 ? 16.908 -9.239 -9.878 1.00 94.12 245 GLN A CA 1
ATOM 1972 C C . GLN A 1 245 ? 16.685 -9.417 -11.385 1.00 94.12 245 GLN A C 1
ATOM 1974 O O . GLN A 1 245 ? 17.267 -10.316 -11.998 1.00 94.12 245 GLN A O 1
ATOM 1979 N N . LEU A 1 246 ? 15.882 -8.546 -12.002 1.00 96.44 246 LEU A N 1
ATOM 1980 C CA . LEU A 1 246 ? 15.663 -8.568 -13.446 1.00 96.44 246 LEU A CA 1
ATOM 1981 C C . LEU A 1 246 ? 16.962 -8.279 -14.215 1.00 96.44 246 LEU A C 1
ATOM 1983 O O . LEU A 1 246 ? 17.265 -8.955 -15.202 1.00 96.44 246 LEU A O 1
ATOM 1987 N N . GLU A 1 247 ? 17.764 -7.325 -13.742 1.00 96.00 247 GLU A N 1
ATOM 1988 C CA . GLU A 1 247 ? 19.083 -7.027 -14.301 1.00 96.00 247 GLU A CA 1
ATOM 1989 C C . GLU A 1 247 ? 20.024 -8.240 -14.217 1.00 96.00 247 GLU A C 1
ATOM 1991 O O . GLU A 1 247 ? 20.676 -8.594 -15.207 1.00 96.00 247 GLU A O 1
ATOM 1996 N N . ARG A 1 248 ? 20.072 -8.924 -13.065 1.00 95.38 248 ARG A N 1
ATOM 1997 C CA . ARG A 1 248 ? 20.858 -10.159 -12.890 1.00 95.38 248 ARG A CA 1
ATOM 1998 C C . ARG A 1 248 ? 20.424 -11.245 -13.869 1.00 95.38 248 ARG A C 1
ATOM 2000 O O . ARG A 1 248 ? 21.274 -11.855 -14.526 1.00 95.38 248 ARG A O 1
ATOM 2007 N N . PHE A 1 249 ? 19.114 -11.453 -14.008 1.00 95.69 249 PHE A N 1
ATOM 2008 C CA . PHE A 1 249 ? 18.556 -12.395 -14.975 1.00 95.69 249 PHE A CA 1
ATOM 2009 C C . PHE A 1 249 ? 19.005 -12.065 -16.407 1.00 95.69 249 PHE A C 1
ATOM 2011 O O . PHE A 1 249 ? 19.507 -12.942 -17.117 1.00 95.69 249 PHE A O 1
ATOM 2018 N N . LEU A 1 250 ? 18.885 -10.799 -16.824 1.00 95.62 250 LEU A N 1
ATOM 2019 C CA . LEU A 1 250 ? 19.287 -10.351 -18.158 1.00 95.62 250 LEU A CA 1
ATOM 2020 C C . LEU A 1 250 ? 20.779 -10.568 -18.407 1.00 95.62 250 LEU A C 1
ATOM 2022 O O . LEU A 1 250 ? 21.141 -11.132 -19.437 1.00 95.62 250 LEU A O 1
ATOM 2026 N N . ASN A 1 251 ? 21.646 -10.179 -17.473 1.00 95.12 251 ASN A N 1
ATOM 2027 C CA . ASN A 1 251 ? 23.091 -10.355 -17.621 1.00 95.12 251 ASN A CA 1
ATOM 2028 C C . ASN A 1 251 ? 23.481 -11.831 -17.763 1.00 95.12 251 ASN A C 1
ATOM 2030 O O . ASN A 1 251 ? 24.251 -12.185 -18.662 1.00 95.12 251 ASN A O 1
ATOM 2034 N N . LYS A 1 252 ? 22.887 -12.709 -16.945 1.00 94.31 252 LYS A N 1
ATOM 2035 C CA . LYS A 1 252 ? 23.090 -14.162 -17.027 1.00 94.31 252 LYS A CA 1
ATOM 2036 C C . LYS A 1 252 ? 22.625 -14.729 -18.371 1.00 94.31 252 LYS A C 1
ATOM 2038 O O . LYS A 1 252 ? 23.333 -15.534 -18.972 1.00 94.31 252 LYS A O 1
ATOM 2043 N N . ALA A 1 253 ? 21.460 -14.304 -18.857 1.00 93.56 253 ALA A N 1
ATOM 2044 C CA . ALA A 1 253 ? 20.884 -14.790 -20.110 1.00 93.56 253 ALA A CA 1
ATOM 2045 C C . ALA A 1 253 ? 21.593 -14.234 -21.361 1.00 93.56 253 ALA A C 1
ATOM 2047 O O . ALA A 1 253 ? 21.717 -14.927 -22.374 1.00 93.56 253 ALA A O 1
ATOM 2048 N N . VAL A 1 254 ? 22.079 -12.991 -21.311 1.00 93.50 254 VAL A N 1
ATOM 2049 C CA . VAL A 1 254 ? 22.829 -12.369 -22.409 1.00 93.50 254 VAL A CA 1
ATOM 2050 C C . VAL A 1 254 ? 24.228 -12.978 -22.517 1.00 93.50 254 VAL A C 1
ATOM 2052 O O . VAL A 1 254 ? 24.656 -13.282 -23.640 1.00 93.50 254 VAL A O 1
ATOM 2055 N N . GLY A 1 255 ? 24.919 -13.177 -21.386 1.00 86.50 255 GLY A N 1
ATOM 2056 C CA . GLY A 1 255 ? 26.230 -13.836 -21.308 1.00 86.50 255 GLY A CA 1
ATOM 2057 C C . GLY A 1 255 ? 27.330 -13.142 -22.122 1.00 86.50 255 GLY A C 1
ATOM 2058 O O . GLY A 1 255 ? 28.189 -13.812 -22.693 1.00 86.50 255 GLY A O 1
ATOM 2059 N N . GLY A 1 256 ? 27.241 -11.817 -22.277 1.00 81.38 256 GLY A N 1
ATOM 2060 C CA . GLY A 1 256 ? 28.175 -11.004 -23.061 1.00 81.38 256 GLY A CA 1
ATOM 2061 C C . GLY A 1 256 ? 29.256 -10.336 -22.201 1.00 81.38 256 GLY A C 1
ATOM 2062 O O . GLY A 1 256 ? 29.096 -10.250 -20.988 1.00 81.38 256 GLY A O 1
ATOM 2063 N N . PRO A 1 257 ? 30.343 -9.829 -22.815 1.00 82.88 257 PRO A N 1
ATOM 2064 C CA . PRO A 1 257 ? 31.416 -9.135 -22.095 1.00 82.88 257 PRO A CA 1
ATOM 2065 C C . PRO A 1 257 ? 31.017 -7.733 -21.613 1.00 82.88 257 PRO A C 1
ATOM 2067 O O . PRO A 1 257 ? 31.694 -7.173 -20.760 1.00 82.88 257 PRO A O 1
ATOM 2070 N N . VAL A 1 258 ? 29.946 -7.164 -22.175 1.00 90.94 258 VAL A N 1
ATOM 2071 C CA . VAL A 1 258 ? 29.400 -5.871 -21.760 1.00 90.94 258 VAL A CA 1
ATOM 2072 C C . VAL A 1 258 ? 28.142 -6.106 -20.937 1.00 90.94 258 VAL A C 1
ATOM 2074 O O . VAL A 1 258 ? 27.217 -6.749 -21.450 1.00 90.94 258 VAL A O 1
ATOM 2077 N N . PRO A 1 259 ? 28.093 -5.593 -19.699 1.00 94.06 259 PRO A N 1
ATOM 2078 C CA . PRO A 1 259 ? 26.945 -5.770 -18.833 1.00 94.06 259 PRO A CA 1
ATOM 2079 C C . PRO A 1 259 ? 25.765 -4.910 -19.290 1.00 94.06 259 PRO A C 1
ATOM 2081 O O . PRO A 1 259 ? 25.922 -3.824 -19.856 1.00 94.06 259 PRO A O 1
ATOM 2084 N N . VAL A 1 260 ? 24.568 -5.418 -19.021 1.00 95.38 260 VAL A N 1
ATOM 2085 C CA . VAL A 1 260 ? 23.307 -4.686 -19.128 1.00 95.38 260 VAL A CA 1
ATOM 2086 C C . VAL A 1 260 ? 23.028 -4.007 -17.792 1.00 95.38 260 VAL A C 1
ATOM 2088 O O . VAL A 1 260 ? 23.162 -4.652 -16.753 1.00 95.38 260 VAL A O 1
ATOM 2091 N N . ARG A 1 261 ? 22.619 -2.737 -17.823 1.00 96.38 261 ARG A N 1
ATOM 2092 C CA . ARG A 1 261 ? 22.182 -1.985 -16.641 1.00 96.38 261 ARG A CA 1
ATOM 2093 C C . ARG A 1 261 ? 20.748 -1.503 -16.816 1.00 96.38 261 ARG A C 1
ATOM 2095 O O . ARG A 1 261 ? 20.403 -1.015 -17.893 1.00 96.38 261 ARG A O 1
ATOM 2102 N N . LEU A 1 262 ? 19.916 -1.664 -15.794 1.00 96.56 262 LEU A N 1
ATOM 2103 C CA . LEU A 1 262 ? 18.548 -1.147 -15.754 1.00 96.56 262 LEU A CA 1
ATOM 2104 C C . LEU A 1 262 ? 18.523 0.086 -14.854 1.00 96.56 262 LEU A C 1
ATOM 2106 O O . LEU A 1 262 ? 18.910 0.011 -13.694 1.00 96.56 262 LEU A O 1
ATOM 2110 N N . LEU A 1 263 ? 18.105 1.219 -15.410 1.00 95.25 263 LEU A N 1
ATOM 2111 C CA . LEU A 1 263 ? 18.288 2.537 -14.812 1.00 95.25 263 LEU A CA 1
ATOM 2112 C C . LEU A 1 263 ? 16.948 3.256 -14.661 1.00 95.25 263 LEU A C 1
ATOM 2114 O O . LEU A 1 263 ? 16.072 3.188 -15.530 1.00 95.25 263 LEU A O 1
ATOM 2118 N N . THR A 1 264 ? 16.809 3.993 -13.571 1.00 92.12 264 THR A N 1
ATOM 2119 C CA . THR A 1 264 ? 15.808 5.040 -13.398 1.00 92.12 264 THR A CA 1
ATOM 2120 C C . THR A 1 264 ? 16.371 6.395 -13.831 1.00 92.12 264 THR A C 1
ATOM 2122 O O . THR A 1 264 ? 17.579 6.563 -13.958 1.00 92.12 264 THR A O 1
ATOM 2125 N N . ALA A 1 265 ? 15.506 7.394 -14.028 1.00 79.94 265 ALA A N 1
ATOM 2126 C CA . ALA A 1 265 ? 15.928 8.745 -14.426 1.00 79.94 265 ALA A CA 1
ATOM 2127 C C . ALA A 1 265 ? 16.844 9.458 -13.404 1.00 79.94 265 ALA A C 1
ATOM 2129 O O . ALA A 1 265 ? 17.425 10.493 -13.718 1.00 79.94 265 ALA A O 1
ATOM 2130 N N . SER A 1 266 ? 16.939 8.946 -12.172 1.00 79.38 266 SER A N 1
ATOM 2131 C CA . SER A 1 266 ? 17.851 9.447 -11.137 1.00 79.38 266 SER A CA 1
ATOM 2132 C C . SER A 1 266 ? 19.218 8.762 -11.135 1.00 79.38 266 SER A C 1
ATOM 2134 O O . SER A 1 266 ? 20.109 9.227 -10.428 1.00 79.38 266 SER A O 1
ATOM 2136 N N . ASP A 1 267 ? 19.390 7.674 -11.886 1.00 86.25 267 ASP A N 1
ATOM 2137 C CA . ASP A 1 267 ? 20.629 6.904 -11.888 1.00 86.25 267 ASP A CA 1
ATOM 2138 C C . ASP A 1 267 ? 21.638 7.475 -12.886 1.00 86.25 267 ASP A C 1
ATOM 2140 O O . ASP A 1 267 ? 21.301 7.859 -14.008 1.00 86.25 267 ASP A O 1
ATOM 2144 N N . GLU A 1 268 ? 22.911 7.497 -12.495 1.00 88.31 268 GLU A N 1
ATOM 2145 C CA . GLU A 1 268 ? 23.990 7.867 -13.405 1.00 88.31 268 GLU A CA 1
ATOM 2146 C C . GLU A 1 268 ? 24.328 6.703 -14.343 1.00 88.31 268 GLU A C 1
ATOM 2148 O O . GLU A 1 268 ? 24.518 5.558 -13.924 1.00 88.31 268 GLU A O 1
ATOM 2153 N N . TYR A 1 269 ? 24.447 7.001 -15.638 1.00 90.00 269 TYR A N 1
ATOM 2154 C CA . TYR A 1 269 ? 24.878 6.015 -16.620 1.00 90.00 269 TYR A CA 1
ATOM 2155 C C . TYR A 1 269 ? 26.358 5.648 -16.430 1.00 90.00 269 TYR A C 1
ATOM 2157 O O . TYR A 1 269 ? 27.257 6.485 -16.545 1.00 90.00 269 TYR A O 1
ATOM 2165 N N . GLU A 1 270 ? 26.615 4.359 -16.213 1.00 89.88 270 GLU A N 1
ATOM 2166 C CA . GLU A 1 270 ? 27.961 3.805 -16.106 1.00 89.88 270 GLU A CA 1
ATOM 2167 C C . GLU A 1 270 ? 28.575 3.567 -17.496 1.00 89.88 270 GLU A C 1
ATOM 2169 O O . GLU A 1 270 ? 28.097 2.748 -18.291 1.00 89.88 270 GLU A O 1
ATOM 2174 N N . SER A 1 271 ? 29.676 4.267 -17.785 1.00 87.38 271 SER A N 1
ATOM 2175 C CA . SER A 1 271 ? 30.423 4.098 -19.034 1.00 87.38 271 SER A CA 1
ATOM 2176 C C . SER A 1 271 ? 30.931 2.662 -19.192 1.00 87.38 271 SER A C 1
ATOM 2178 O O . SER A 1 271 ? 31.484 2.081 -18.263 1.00 87.38 271 SER A O 1
ATOM 2180 N N . GLY A 1 272 ? 30.781 2.096 -20.392 1.00 91.38 272 GLY A N 1
ATOM 2181 C CA . GLY A 1 272 ? 31.170 0.710 -20.676 1.00 91.38 272 GLY A CA 1
ATOM 2182 C C . GLY A 1 272 ? 30.037 -0.310 -20.537 1.00 91.38 272 GLY A C 1
ATOM 2183 O O . GLY A 1 272 ? 30.286 -1.497 -20.732 1.00 91.38 272 GLY A O 1
ATOM 2184 N N . THR A 1 273 ? 28.806 0.127 -20.257 1.00 94.00 273 THR A N 1
ATOM 2185 C CA . THR A 1 273 ? 27.620 -0.734 -20.104 1.00 94.00 273 THR A CA 1
ATOM 2186 C C . THR A 1 273 ? 26.579 -0.481 -21.203 1.00 94.00 273 THR A C 1
ATOM 2188 O O . THR A 1 273 ? 26.660 0.510 -21.925 1.00 94.00 273 THR A O 1
ATOM 2191 N N . VAL A 1 274 ? 25.603 -1.380 -21.376 1.00 95.19 274 VAL A N 1
ATOM 2192 C CA . VAL A 1 274 ? 24.372 -1.077 -22.132 1.00 95.19 274 VAL A CA 1
ATOM 2193 C C . VAL A 1 274 ? 23.275 -0.728 -21.134 1.00 95.19 274 VAL A C 1
ATOM 2195 O O . VAL A 1 274 ? 22.745 -1.621 -20.473 1.00 95.19 274 VAL A O 1
ATOM 2198 N N . GLY A 1 275 ? 22.950 0.558 -21.023 1.00 95.25 275 GLY A N 1
ATOM 2199 C CA . GLY A 1 275 ? 21.937 1.056 -20.095 1.00 95.25 275 GLY A CA 1
ATOM 2200 C C . GLY A 1 275 ? 20.557 1.105 -20.741 1.00 95.25 275 GLY A C 1
ATOM 2201 O O . GLY A 1 275 ? 20.405 1.681 -21.813 1.00 95.25 275 GLY A O 1
ATOM 2202 N N . TYR A 1 276 ? 19.548 0.542 -20.087 1.00 96.12 276 TYR A N 1
ATOM 2203 C CA . TYR A 1 276 ? 18.140 0.770 -20.408 1.00 96.12 276 TYR A CA 1
ATOM 2204 C C . TYR A 1 276 ? 17.571 1.667 -19.318 1.00 96.12 276 TYR A C 1
ATOM 2206 O O . TYR A 1 276 ? 17.516 1.256 -18.164 1.00 96.12 276 TYR A O 1
ATOM 2214 N N . GLU A 1 277 ? 17.187 2.888 -19.669 1.00 96.19 277 GLU A N 1
ATOM 2215 C CA . GLU A 1 277 ? 16.681 3.884 -18.727 1.00 96.19 277 GLU A CA 1
ATOM 2216 C C . GLU A 1 277 ? 15.184 4.102 -18.935 1.00 96.19 277 GLU A C 1
ATOM 2218 O O . GLU A 1 277 ? 14.733 4.280 -20.067 1.00 96.19 277 GLU A O 1
ATOM 2223 N N . ALA A 1 278 ? 14.408 4.118 -17.853 1.00 95.56 278 ALA A N 1
ATOM 2224 C CA . ALA A 1 278 ? 12.999 4.499 -17.879 1.00 95.56 278 ALA A CA 1
ATOM 2225 C C . ALA A 1 278 ? 12.537 5.049 -16.523 1.00 95.56 278 ALA A C 1
ATOM 2227 O O . ALA A 1 278 ? 13.212 4.908 -15.506 1.00 95.56 278 ALA A O 1
ATOM 2228 N N . SER A 1 279 ? 11.357 5.670 -16.475 1.00 92.00 279 SER A N 1
ATOM 2229 C CA . SER A 1 279 ? 10.781 6.094 -15.194 1.00 92.00 279 SER A CA 1
ATOM 2230 C C . SER A 1 279 ? 10.396 4.885 -14.329 1.00 92.00 279 SER A C 1
ATOM 2232 O O . SER A 1 279 ? 10.066 3.816 -14.850 1.00 92.00 279 SER A O 1
ATOM 2234 N N . ARG A 1 280 ? 10.350 5.061 -12.998 1.00 90.81 280 ARG A N 1
ATOM 2235 C CA . ARG A 1 280 ? 9.856 4.018 -12.073 1.00 90.81 280 ARG A CA 1
ATOM 2236 C C . ARG A 1 280 ? 8.467 3.502 -12.455 1.00 90.81 280 ARG A C 1
ATOM 2238 O O . ARG A 1 280 ? 8.204 2.314 -12.324 1.00 90.81 280 ARG A O 1
ATOM 2245 N N . HIS A 1 281 ? 7.604 4.370 -12.985 1.00 89.56 281 HIS A N 1
ATOM 2246 C CA . HIS A 1 281 ? 6.283 3.979 -13.475 1.00 89.56 281 HIS A CA 1
ATOM 2247 C C . HIS A 1 281 ? 6.368 2.984 -14.644 1.00 89.56 281 HIS A C 1
ATOM 2249 O O . HIS A 1 281 ? 5.689 1.963 -14.627 1.00 89.56 281 HIS A O 1
ATOM 2255 N N . VAL A 1 282 ? 7.229 3.235 -15.635 1.00 94.44 282 VAL A N 1
ATOM 2256 C CA . VAL A 1 282 ? 7.421 2.314 -16.770 1.00 94.44 282 VAL A CA 1
ATOM 2257 C C . VAL A 1 282 ? 7.999 0.984 -16.294 1.00 94.44 282 VAL A C 1
ATOM 2259 O O . VAL A 1 282 ? 7.493 -0.069 -16.676 1.00 94.44 282 VAL A O 1
ATOM 2262 N N . TRP A 1 283 ? 9.002 1.022 -15.415 1.00 95.81 283 TRP A N 1
ATOM 2263 C CA . TRP A 1 283 ? 9.570 -0.188 -14.824 1.00 95.81 283 TRP A CA 1
ATOM 2264 C C . TRP A 1 283 ? 8.552 -0.993 -14.022 1.00 95.81 283 TRP A C 1
ATOM 2266 O O . TRP A 1 283 ? 8.476 -2.203 -14.200 1.00 95.81 283 TRP A O 1
ATOM 2276 N N . SER A 1 284 ? 7.728 -0.334 -13.205 1.00 92.81 284 SER A N 1
ATOM 2277 C CA . SER A 1 284 ? 6.656 -0.981 -12.442 1.00 92.81 284 SER A CA 1
ATOM 2278 C C . SER A 1 284 ? 5.676 -1.708 -13.366 1.00 92.81 284 SER A C 1
ATOM 2280 O O . SER A 1 284 ? 5.395 -2.887 -13.177 1.00 92.81 284 SER A O 1
ATOM 2282 N N . ARG A 1 285 ? 5.264 -1.072 -14.469 1.00 94.88 285 ARG A N 1
ATOM 2283 C CA . ARG A 1 285 ? 4.401 -1.708 -15.477 1.00 94.88 285 ARG A CA 1
ATOM 2284 C C . ARG A 1 285 ? 5.062 -2.891 -16.187 1.00 94.88 285 ARG A C 1
ATOM 2286 O O . ARG A 1 285 ? 4.369 -3.828 -16.574 1.00 94.88 285 ARG A O 1
ATOM 2293 N N . ILE A 1 286 ? 6.384 -2.879 -16.359 1.00 96.50 286 ILE A N 1
ATOM 2294 C CA . ILE A 1 286 ? 7.129 -4.038 -16.879 1.00 96.50 286 ILE A CA 1
ATOM 2295 C C . ILE A 1 286 ? 7.162 -5.168 -15.841 1.00 96.50 286 ILE A C 1
ATOM 2297 O O . ILE A 1 286 ? 6.913 -6.320 -16.191 1.00 96.50 286 ILE A O 1
ATOM 2301 N N . LEU A 1 287 ? 7.431 -4.851 -14.571 1.00 95.31 287 LEU A N 1
ATOM 2302 C CA . LEU A 1 287 ? 7.471 -5.817 -13.465 1.00 95.31 287 LEU A CA 1
ATOM 2303 C C . LEU A 1 287 ? 6.095 -6.443 -13.177 1.00 95.31 287 LEU A C 1
ATOM 2305 O O . LEU A 1 287 ? 6.028 -7.623 -12.846 1.00 95.31 287 LEU A O 1
ATOM 2309 N N . ASN A 1 288 ? 5.014 -5.699 -13.415 1.00 94.12 288 ASN A N 1
ATOM 2310 C CA . ASN A 1 288 ? 3.627 -6.172 -13.336 1.00 94.12 288 ASN A CA 1
ATOM 2311 C C . ASN A 1 288 ? 3.136 -6.820 -14.644 1.00 94.12 288 ASN A C 1
ATOM 2313 O O . ASN A 1 288 ? 1.950 -7.094 -14.812 1.00 94.12 288 ASN A O 1
ATOM 2317 N N . ALA A 1 289 ? 4.043 -7.048 -15.599 1.00 94.94 289 ALA A N 1
ATOM 2318 C CA . ALA A 1 289 ? 3.779 -7.660 -16.898 1.00 94.94 289 ALA A CA 1
ATOM 2319 C C . ALA A 1 289 ? 2.761 -6.934 -17.803 1.00 94.94 289 ALA A C 1
ATOM 2321 O O . ALA A 1 289 ? 2.336 -7.493 -18.816 1.00 94.94 289 ALA A O 1
ATOM 2322 N N . GLU A 1 290 ? 2.405 -5.684 -17.513 1.00 95.31 290 GLU A N 1
ATOM 2323 C CA . GLU A 1 290 ? 1.558 -4.856 -18.381 1.00 95.31 290 GLU A CA 1
ATOM 2324 C C . GLU A 1 290 ? 2.300 -4.388 -19.636 1.00 95.31 290 GLU A C 1
ATOM 2326 O O . GLU A 1 290 ? 1.706 -4.211 -20.7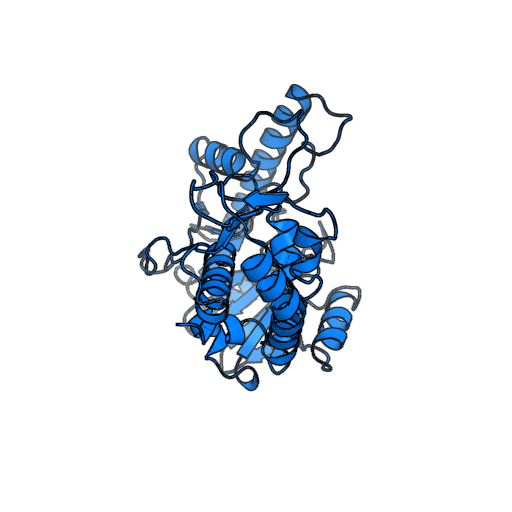01 1.00 95.31 290 GLU A O 1
ATOM 2331 N N . LEU A 1 291 ? 3.607 -4.168 -19.499 1.00 96.12 291 LEU A N 1
ATOM 2332 C CA . LEU A 1 291 ? 4.514 -3.807 -20.578 1.00 96.12 291 LEU A CA 1
ATOM 2333 C C . LEU A 1 291 ? 5.616 -4.856 -20.714 1.00 96.12 291 LEU A C 1
ATOM 2335 O O . LEU A 1 291 ? 5.965 -5.565 -19.773 1.00 96.12 291 LEU A O 1
ATOM 2339 N N . THR A 1 292 ? 6.210 -4.923 -21.900 1.00 96.38 292 THR A N 1
ATOM 2340 C CA . THR A 1 292 ? 7.465 -5.646 -22.113 1.00 96.38 292 THR A CA 1
ATOM 2341 C C . THR A 1 292 ? 8.635 -4.667 -22.063 1.00 96.38 292 THR A C 1
ATOM 2343 O O . THR A 1 292 ? 8.461 -3.460 -22.242 1.00 96.38 292 THR A O 1
ATOM 2346 N N . LEU A 1 293 ? 9.858 -5.189 -21.925 1.00 95.38 293 LEU A N 1
ATOM 2347 C CA . LEU A 1 293 ? 11.079 -4.392 -22.118 1.00 95.38 293 LEU A CA 1
ATOM 2348 C C . LEU A 1 293 ? 11.113 -3.676 -23.480 1.00 95.38 293 LEU A C 1
ATOM 2350 O O . LEU A 1 293 ? 11.793 -2.661 -23.617 1.00 95.38 293 LEU A O 1
ATOM 2354 N N . GLU A 1 294 ? 10.358 -4.146 -24.481 1.00 94.50 294 GLU A N 1
ATOM 2355 C CA . GLU A 1 294 ? 10.279 -3.472 -25.778 1.00 94.50 294 GLU A CA 1
ATOM 2356 C C . GLU A 1 294 ? 9.687 -2.062 -25.696 1.00 94.50 294 GLU A C 1
ATOM 2358 O O . GLU A 1 294 ? 10.006 -1.228 -26.544 1.00 94.50 294 GLU A O 1
ATOM 2363 N N . ALA A 1 295 ? 8.915 -1.747 -24.651 1.00 95.00 295 ALA A N 1
ATOM 2364 C CA . ALA A 1 295 ? 8.434 -0.390 -24.398 1.00 95.00 295 ALA A CA 1
ATOM 2365 C C . ALA A 1 295 ? 9.582 0.636 -24.316 1.00 95.00 295 ALA A C 1
ATOM 2367 O O . ALA A 1 295 ? 9.419 1.779 -24.741 1.00 95.00 295 ALA A O 1
ATOM 2368 N N . ILE A 1 296 ? 10.756 0.216 -23.836 1.00 94.81 296 ILE A N 1
ATOM 2369 C CA . ILE A 1 296 ? 11.969 1.043 -23.765 1.00 94.81 296 ILE A CA 1
ATOM 2370 C C . ILE A 1 296 ? 12.747 0.964 -25.081 1.00 94.81 296 ILE A C 1
ATOM 2372 O O . ILE A 1 296 ? 13.148 1.981 -25.633 1.00 94.81 296 ILE A O 1
ATOM 2376 N N . ILE A 1 297 ? 12.931 -0.252 -25.600 1.00 89.69 297 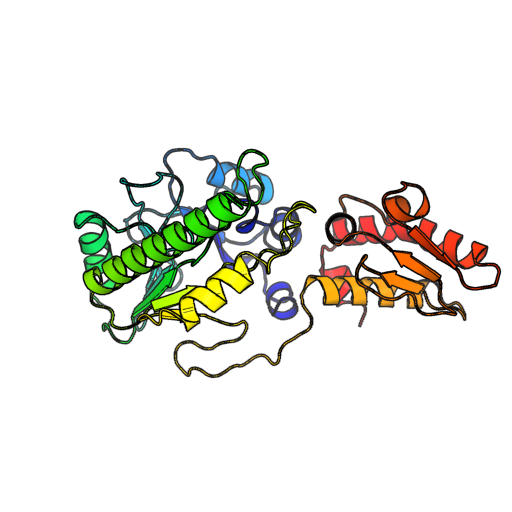ILE A N 1
ATOM 2377 C CA . ILE A 1 297 ? 13.779 -0.545 -26.768 1.00 89.69 297 ILE A CA 1
ATOM 2378 C C . ILE A 1 297 ? 13.242 0.117 -28.045 1.00 89.69 297 ILE A C 1
ATOM 2380 O O . ILE A 1 297 ? 13.999 0.708 -28.810 1.00 89.69 297 ILE A O 1
ATOM 2384 N N . ILE A 1 298 ? 11.937 -0.017 -28.292 1.00 86.25 298 ILE A N 1
ATOM 2385 C CA . ILE A 1 298 ? 11.274 0.442 -29.522 1.00 86.25 298 ILE A CA 1
ATOM 2386 C C . ILE A 1 298 ? 10.038 1.307 -29.249 1.00 86.25 298 ILE A C 1
ATOM 2388 O O . ILE A 1 298 ? 9.626 2.060 -30.125 1.00 86.25 298 ILE A O 1
ATOM 2392 N N . GLY A 1 299 ? 9.442 1.210 -28.056 1.00 82.12 299 GLY A N 1
ATOM 2393 C CA . GLY A 1 299 ? 8.191 1.891 -27.703 1.00 82.12 299 GLY A CA 1
ATOM 2394 C C . GLY A 1 299 ? 8.340 3.352 -27.273 1.00 82.12 299 GLY A C 1
ATOM 2395 O O . GLY A 1 299 ? 7.331 4.018 -27.059 1.00 82.12 299 GLY A O 1
ATOM 2396 N N . GLY A 1 300 ? 9.571 3.861 -27.144 1.00 87.88 300 GLY A N 1
ATOM 2397 C CA . GLY A 1 300 ? 9.841 5.264 -26.811 1.00 87.88 300 GLY A CA 1
ATOM 2398 C C . GLY A 1 300 ? 9.493 5.665 -25.374 1.00 87.88 300 GLY A C 1
ATOM 2399 O O . GLY A 1 300 ? 9.426 6.855 -25.081 1.00 87.88 300 GLY A O 1
ATOM 2400 N N . MET A 1 301 ? 9.278 4.703 -24.470 1.00 94.06 301 MET A N 1
ATOM 2401 C CA . MET A 1 301 ? 8.985 4.956 -23.050 1.00 94.06 301 MET A CA 1
ATOM 2402 C C . MET A 1 301 ? 10.253 5.040 -22.182 1.00 94.06 301 MET A C 1
ATOM 2404 O O . MET A 1 301 ? 10.179 4.946 -20.957 1.00 94.06 301 MET A O 1
ATOM 2408 N N . GLY A 1 302 ? 11.418 5.191 -22.810 1.00 94.00 302 GLY A N 1
ATOM 2409 C CA . GLY A 1 302 ? 12.713 5.240 -22.148 1.00 94.00 302 GLY A CA 1
ATOM 2410 C C . GLY A 1 302 ? 13.853 5.523 -23.124 1.00 94.00 302 GLY A C 1
ATOM 2411 O O . GLY A 1 302 ? 13.621 5.871 -24.285 1.00 94.00 302 GLY A O 1
ATOM 2412 N N . LEU A 1 303 ? 15.084 5.375 -22.642 1.00 93.81 303 LEU A N 1
ATOM 2413 C CA . LEU A 1 303 ? 16.316 5.603 -23.390 1.00 93.81 303 LEU A CA 1
ATOM 2414 C C . LEU A 1 303 ? 17.199 4.353 -23.378 1.00 93.81 303 LEU A C 1
ATOM 2416 O O . LEU A 1 303 ? 17.167 3.549 -22.447 1.00 93.81 303 LEU A O 1
ATOM 2420 N N . VAL A 1 304 ? 18.018 4.211 -24.421 1.00 93.44 304 VAL A N 1
ATOM 2421 C CA . VAL A 1 304 ? 19.063 3.186 -24.491 1.00 93.44 304 VAL A CA 1
ATOM 2422 C C . VAL A 1 304 ? 20.417 3.874 -24.573 1.00 93.44 304 VAL A C 1
ATOM 2424 O O . VAL A 1 304 ? 20.753 4.507 -25.576 1.00 93.44 304 VAL A O 1
ATOM 2427 N N . HIS A 1 305 ? 21.209 3.712 -23.522 1.00 93.31 305 HIS A N 1
ATOM 2428 C CA . HIS A 1 305 ? 22.598 4.138 -23.463 1.00 93.31 305 HIS A CA 1
ATOM 2429 C C . HIS A 1 305 ? 23.494 3.029 -23.989 1.00 93.31 305 HIS A C 1
ATOM 2431 O O . HIS A 1 305 ? 23.308 1.850 -23.676 1.00 93.31 305 HIS A O 1
ATOM 2437 N N . ARG A 1 306 ? 24.482 3.401 -24.801 1.00 92.44 306 ARG A N 1
ATOM 2438 C CA . ARG A 1 306 ? 25.427 2.448 -25.381 1.00 92.44 306 ARG A CA 1
ATOM 2439 C C . ARG A 1 306 ? 26.867 2.837 -25.063 1.00 92.44 306 ARG A C 1
ATOM 2441 O O . ARG A 1 306 ? 27.182 4.030 -25.054 1.00 92.44 306 ARG A O 1
ATOM 2448 N N . PRO A 1 307 ? 27.769 1.859 -24.907 1.00 91.25 307 PRO A N 1
ATOM 2449 C CA . PRO A 1 307 ? 29.192 2.127 -24.910 1.00 91.25 307 PRO A CA 1
ATOM 2450 C C . PRO A 1 307 ? 29.671 2.417 -26.341 1.00 91.25 307 PRO A C 1
ATOM 2452 O O . PRO A 1 307 ? 28.926 2.255 -27.320 1.00 91.25 307 PRO A O 1
ATOM 2455 N N . ASP A 1 308 ? 30.934 2.821 -26.482 1.00 88.50 308 ASP A N 1
ATOM 2456 C CA . ASP A 1 308 ? 31.564 3.059 -27.787 1.00 88.50 308 ASP A CA 1
ATOM 2457 C C . ASP A 1 308 ? 31.954 1.744 -28.492 1.00 88.50 308 ASP A C 1
ATOM 2459 O O . ASP A 1 308 ? 33.107 1.463 -28.803 1.00 88.50 308 ASP A O 1
ATOM 2463 N N . GLN A 1 309 ? 30.963 0.873 -28.681 1.00 87.19 309 GLN A N 1
ATOM 2464 C CA . GLN A 1 309 ? 31.082 -0.394 -29.390 1.00 87.19 309 GLN A CA 1
ATOM 2465 C C . GLN A 1 309 ? 29.727 -0.838 -29.949 1.00 87.19 309 GLN A C 1
ATOM 2467 O O . GLN A 1 309 ? 28.667 -0.326 -29.586 1.00 87.19 309 GLN A O 1
ATOM 2472 N N . ASN A 1 310 ? 29.750 -1.825 -30.846 1.00 88.81 310 ASN A N 1
ATOM 2473 C CA . ASN A 1 310 ? 28.534 -2.388 -31.423 1.00 88.81 310 ASN A CA 1
ATOM 2474 C C . ASN A 1 310 ? 27.778 -3.246 -30.391 1.00 88.81 310 ASN A C 1
ATOM 2476 O O . ASN A 1 310 ? 28.304 -4.247 -29.904 1.00 88.81 310 ASN A O 1
ATOM 2480 N N . ILE A 1 311 ? 26.527 -2.876 -30.105 1.00 91.06 311 ILE A N 1
ATOM 2481 C CA . ILE A 1 311 ? 25.648 -3.560 -29.141 1.00 91.06 311 ILE A CA 1
ATOM 2482 C C . ILE A 1 311 ? 24.546 -4.404 -29.797 1.00 91.06 311 ILE A C 1
ATOM 2484 O O . ILE A 1 311 ? 23.687 -4.933 -29.096 1.00 91.06 311 ILE A O 1
ATOM 2488 N N . SER A 1 312 ? 24.543 -4.551 -31.127 1.00 90.62 312 SER A N 1
ATOM 2489 C CA . SER A 1 312 ? 23.428 -5.163 -31.874 1.00 90.62 312 SER A CA 1
ATOM 2490 C C . SER A 1 312 ? 23.090 -6.576 -31.390 1.00 90.62 312 SER A C 1
ATOM 2492 O O . SER A 1 312 ? 21.923 -6.953 -31.328 1.00 90.62 312 SER A O 1
ATOM 2494 N N . SER A 1 313 ? 24.103 -7.360 -31.008 1.00 90.94 313 SER A N 1
ATOM 2495 C CA . SER A 1 313 ? 23.913 -8.716 -30.484 1.00 90.94 313 SER A CA 1
ATOM 2496 C C . SER A 1 313 ? 23.271 -8.730 -29.094 1.00 90.94 313 SER A C 1
ATOM 2498 O O . SER A 1 313 ? 22.415 -9.575 -28.836 1.00 90.94 313 SER A O 1
ATOM 2500 N N . ILE A 1 314 ? 23.650 -7.796 -28.216 1.00 92.56 314 ILE A N 1
ATOM 2501 C CA . ILE A 1 314 ? 23.061 -7.627 -26.880 1.00 92.56 314 ILE A CA 1
ATOM 2502 C C . ILE A 1 314 ? 21.613 -7.176 -27.032 1.00 92.56 314 ILE A C 1
ATOM 2504 O O . ILE A 1 314 ? 20.711 -7.828 -26.518 1.00 92.56 314 ILE A O 1
ATOM 2508 N N . HIS A 1 315 ? 21.384 -6.130 -27.821 1.00 90.69 315 HIS A N 1
ATOM 2509 C CA . HIS A 1 315 ? 20.061 -5.578 -28.083 1.00 90.69 315 HIS A CA 1
ATOM 2510 C C . HIS A 1 315 ? 19.095 -6.627 -28.658 1.00 90.69 315 HIS A C 1
ATOM 2512 O O . HIS A 1 315 ? 17.983 -6.795 -28.162 1.00 90.69 315 HIS A O 1
ATOM 2518 N N . ALA A 1 316 ? 19.535 -7.409 -29.652 1.00 91.56 316 ALA A N 1
ATOM 2519 C CA . ALA A 1 316 ? 18.729 -8.487 -30.226 1.00 91.56 316 ALA A CA 1
ATOM 2520 C C . ALA A 1 316 ? 18.404 -9.600 -29.213 1.00 91.56 316 ALA A C 1
ATOM 2522 O O . ALA A 1 316 ? 17.337 -10.208 -29.291 1.00 91.56 316 ALA A O 1
ATOM 2523 N N . LYS A 1 317 ? 19.307 -9.888 -28.266 1.00 94.44 317 LYS A N 1
ATOM 2524 C CA . LYS A 1 317 ? 19.039 -10.843 -27.181 1.00 94.44 317 LYS A CA 1
ATOM 2525 C C . LYS A 1 317 ? 18.038 -10.278 -26.174 1.00 94.44 317 LYS A C 1
ATOM 2527 O O . LYS A 1 317 ? 17.093 -10.980 -25.837 1.00 94.44 317 LYS A O 1
ATOM 2532 N N . VAL A 1 318 ? 18.205 -9.029 -25.735 1.00 93.94 318 VAL A N 1
ATOM 2533 C CA . VAL A 1 318 ? 17.292 -8.390 -24.771 1.00 93.94 318 VAL A CA 1
ATOM 2534 C C . VAL A 1 318 ? 15.877 -8.270 -25.347 1.00 93.94 318 VAL A C 1
ATOM 2536 O O . VAL A 1 318 ? 14.929 -8.664 -24.676 1.00 93.94 318 VAL A O 1
ATOM 2539 N N . SER A 1 319 ? 15.720 -7.850 -26.609 1.00 92.44 319 SER A N 1
ATOM 2540 C CA . SER A 1 319 ? 14.406 -7.817 -27.281 1.00 92.44 319 SER A CA 1
ATOM 2541 C C . SER A 1 319 ? 13.749 -9.206 -27.338 1.00 92.44 319 SER A C 1
ATOM 2543 O O . SER A 1 319 ? 12.581 -9.351 -26.986 1.00 92.44 319 SER A O 1
ATOM 2545 N N . LYS A 1 320 ? 14.503 -10.274 -27.643 1.00 92.94 320 LYS A N 1
ATOM 2546 C CA . LYS A 1 320 ? 13.970 -11.651 -27.578 1.00 92.94 320 LYS A CA 1
ATOM 2547 C C . LYS A 1 320 ? 13.548 -12.064 -26.167 1.00 92.94 320 LYS A C 1
ATOM 2549 O O . LYS A 1 320 ? 12.556 -12.772 -26.010 1.00 92.94 320 LYS A O 1
ATOM 2554 N N . LEU A 1 321 ? 14.301 -11.650 -25.149 1.00 95.88 321 LEU A N 1
ATOM 2555 C CA . LEU A 1 321 ? 13.993 -11.953 -23.751 1.00 95.88 321 LEU A CA 1
ATOM 2556 C C . LEU A 1 321 ? 12.788 -11.159 -23.233 1.00 95.88 321 LEU A C 1
ATOM 2558 O O . LEU A 1 321 ? 12.140 -11.632 -22.308 1.00 95.88 321 LEU A O 1
ATOM 2562 N N . ALA A 1 322 ? 12.449 -10.013 -23.829 1.00 96.19 322 ALA A N 1
ATOM 2563 C CA . ALA A 1 322 ? 11.365 -9.141 -23.373 1.00 96.19 322 ALA A CA 1
ATOM 2564 C C . ALA A 1 322 ? 10.026 -9.882 -23.209 1.00 96.19 322 ALA A C 1
ATOM 2566 O O . ALA A 1 322 ? 9.395 -9.803 -22.156 1.00 96.19 322 ALA A O 1
ATOM 2567 N N . TYR A 1 323 ? 9.627 -10.657 -24.220 1.00 94.94 323 TYR A N 1
ATOM 2568 C CA . TYR A 1 323 ? 8.390 -11.446 -24.189 1.00 94.94 323 TYR A CA 1
ATOM 2569 C C . TYR A 1 323 ? 8.484 -12.665 -23.267 1.00 94.94 323 TYR A C 1
ATOM 2571 O O . TYR A 1 323 ? 7.501 -13.036 -22.628 1.00 94.94 323 TYR A O 1
ATOM 2579 N N . LEU A 1 324 ? 9.668 -13.280 -23.165 1.00 95.81 324 LEU A N 1
ATOM 2580 C CA . LEU A 1 324 ? 9.899 -14.380 -22.228 1.00 95.81 324 LEU A CA 1
ATOM 2581 C C . LEU A 1 324 ? 9.740 -13.901 -20.781 1.00 95.81 324 LEU A C 1
ATOM 2583 O O . LEU A 1 324 ? 9.079 -14.568 -19.993 1.00 95.81 324 LEU A O 1
ATOM 2587 N N . ILE A 1 325 ? 10.327 -12.752 -20.449 1.00 96.69 325 ILE A N 1
ATOM 2588 C CA . ILE A 1 325 ? 10.244 -12.126 -19.127 1.00 96.69 325 ILE A CA 1
ATOM 2589 C C . ILE A 1 325 ? 8.788 -11.820 -18.788 1.00 96.69 325 ILE A C 1
ATOM 2591 O O . ILE A 1 325 ? 8.317 -12.251 -17.742 1.00 96.69 325 ILE A O 1
ATOM 2595 N N . GLN A 1 326 ? 8.054 -11.163 -19.690 1.00 96.44 326 GLN A N 1
ATOM 2596 C CA . GLN A 1 326 ? 6.634 -10.878 -19.473 1.00 96.44 326 GLN A CA 1
ATOM 2597 C C . GLN A 1 326 ? 5.832 -12.169 -19.253 1.00 96.44 326 GLN A C 1
ATOM 2599 O O . GLN A 1 326 ? 5.074 -12.273 -18.297 1.00 96.44 326 GLN A O 1
ATOM 2604 N N . SER A 1 327 ? 6.041 -13.191 -20.089 1.00 95.94 327 SER A N 1
ATOM 2605 C CA . SER A 1 327 ? 5.372 -14.487 -19.933 1.00 95.94 327 SER A CA 1
ATOM 2606 C C . SER A 1 327 ? 5.707 -15.164 -18.599 1.00 95.94 327 SER A C 1
ATOM 2608 O O . SER A 1 327 ? 4.827 -15.764 -17.979 1.00 95.94 327 SER A O 1
ATOM 2610 N N . LYS A 1 328 ? 6.954 -15.055 -18.127 1.00 95.69 328 LYS A N 1
ATOM 2611 C CA . LYS A 1 328 ? 7.378 -15.568 -16.820 1.00 95.69 328 LYS A CA 1
ATOM 2612 C C . LYS A 1 328 ? 6.731 -14.813 -15.663 1.00 95.69 328 LYS A C 1
ATOM 2614 O O . LYS A 1 328 ? 6.276 -15.461 -14.731 1.00 95.69 328 LYS A O 1
ATOM 2619 N N . LEU A 1 329 ? 6.621 -13.491 -15.750 1.00 95.56 329 LEU A N 1
ATOM 2620 C CA . LEU A 1 329 ? 5.915 -12.681 -14.755 1.00 95.56 329 LEU A CA 1
ATOM 2621 C C . LEU A 1 329 ? 4.409 -12.987 -14.731 1.00 95.56 329 LEU A C 1
ATOM 2623 O O . LEU A 1 329 ? 3.836 -13.088 -13.657 1.00 95.56 329 LEU A O 1
ATOM 2627 N N . ILE A 1 330 ? 3.773 -13.226 -15.883 1.00 94.31 330 ILE A N 1
ATOM 2628 C CA . ILE A 1 330 ? 2.350 -13.620 -15.951 1.00 94.31 330 I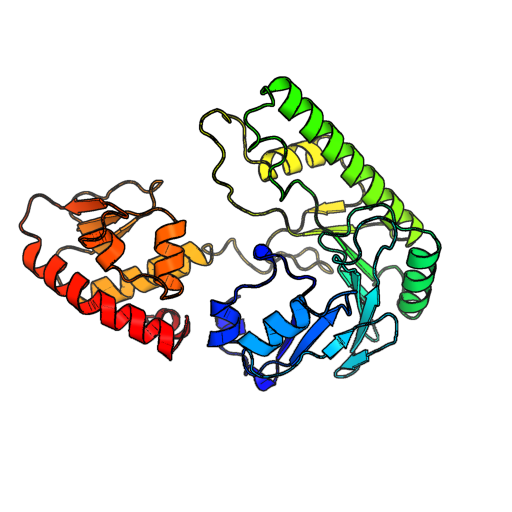LE A CA 1
ATOM 2629 C C . ILE A 1 330 ? 2.103 -15.005 -15.339 1.00 94.31 330 ILE A C 1
ATOM 2631 O O . ILE A 1 330 ? 1.046 -15.238 -14.763 1.00 94.31 330 ILE A O 1
ATOM 2635 N N . SER A 1 331 ? 3.034 -15.944 -15.534 1.00 93.00 331 SER A N 1
ATOM 2636 C CA . SER A 1 331 ? 2.851 -17.344 -15.119 1.00 93.00 331 SER A CA 1
ATOM 2637 C C . SER A 1 331 ? 3.302 -17.627 -13.690 1.00 93.00 331 SER A C 1
ATOM 2639 O O . SER A 1 331 ? 2.703 -18.470 -13.029 1.00 93.00 331 SER A O 1
ATOM 2641 N N . ASN A 1 332 ? 4.352 -16.949 -13.226 1.00 92.25 332 ASN A N 1
ATOM 2642 C CA . ASN A 1 332 ? 4.988 -17.218 -11.938 1.00 92.25 332 ASN A CA 1
ATOM 2643 C C . ASN A 1 332 ? 4.948 -16.005 -10.988 1.00 92.25 332 ASN A C 1
ATOM 2645 O O . ASN A 1 332 ? 5.474 -16.090 -9.874 1.00 92.25 332 ASN A O 1
ATOM 2649 N N . GLY A 1 333 ? 4.399 -14.866 -11.415 1.00 92.94 333 GLY A N 1
ATOM 2650 C CA . GLY A 1 333 ? 4.480 -13.610 -10.675 1.00 92.94 333 GLY A CA 1
ATOM 2651 C C . GLY A 1 333 ? 5.925 -13.211 -10.363 1.00 92.94 333 GLY A C 1
ATOM 2652 O O . GLY A 1 333 ? 6.864 -13.480 -11.121 1.00 92.94 333 GLY A O 1
ATOM 2653 N N . LEU A 1 334 ? 6.123 -12.619 -9.188 1.00 92.38 334 LEU A N 1
ATOM 2654 C CA . LEU A 1 334 ? 7.430 -12.196 -8.689 1.00 92.38 334 LEU A CA 1
ATOM 2655 C C . LEU A 1 334 ? 8.355 -13.364 -8.303 1.00 92.38 334 LEU A C 1
ATOM 2657 O O . LEU A 1 334 ? 9.565 -13.156 -8.199 1.00 92.38 334 LEU A O 1
ATOM 2661 N N . ASN A 1 335 ? 7.845 -14.598 -8.154 1.00 90.88 335 ASN A N 1
ATOM 2662 C CA . ASN A 1 335 ? 8.680 -15.766 -7.826 1.00 90.88 335 ASN A CA 1
ATOM 2663 C C . ASN A 1 335 ? 9.768 -16.002 -8.879 1.00 90.88 335 ASN A C 1
ATOM 2665 O O . ASN A 1 335 ? 10.894 -16.354 -8.537 1.00 90.88 335 ASN A O 1
ATOM 2669 N N . PHE A 1 336 ? 9.471 -15.704 -10.147 1.00 92.94 336 PHE A N 1
ATOM 2670 C CA . PHE A 1 336 ? 10.450 -15.735 -11.233 1.00 92.94 336 PHE A CA 1
ATOM 2671 C C . PHE A 1 336 ? 11.722 -14.921 -10.919 1.00 92.94 336 PHE A C 1
ATOM 2673 O O . PHE A 1 336 ? 12.842 -15.371 -11.178 1.00 92.94 336 PHE A O 1
ATOM 2680 N N . LEU A 1 337 ? 11.559 -13.732 -10.337 1.00 90.81 337 LEU A N 1
ATOM 2681 C CA . LEU A 1 337 ? 12.676 -12.854 -9.995 1.00 90.81 337 LEU A CA 1
ATOM 2682 C C . LEU A 1 337 ? 13.383 -13.298 -8.709 1.00 90.81 337 LEU A C 1
ATOM 2684 O O . LEU A 1 337 ? 14.571 -13.032 -8.542 1.00 90.81 337 LEU A O 1
ATOM 2688 N N . MET A 1 338 ? 12.691 -14.011 -7.819 1.00 85.44 338 MET A N 1
ATOM 2689 C CA . MET A 1 338 ? 13.271 -14.518 -6.570 1.00 85.44 338 MET A CA 1
ATOM 2690 C C . MET A 1 338 ? 14.112 -15.788 -6.772 1.00 85.44 338 MET A C 1
ATOM 2692 O O . MET A 1 338 ? 15.078 -16.009 -6.044 1.00 85.44 338 MET A O 1
ATOM 2696 N N . GLU A 1 339 ? 13.792 -16.601 -7.781 1.00 73.06 339 GLU A N 1
ATOM 2697 C CA . GLU A 1 339 ? 14.550 -17.808 -8.156 1.00 73.06 339 GLU A CA 1
ATOM 2698 C C . GLU A 1 339 ? 15.899 -17.500 -8.828 1.00 73.06 339 GLU A C 1
ATOM 2700 O O . GLU A 1 339 ? 16.755 -18.375 -8.941 1.00 73.06 339 GLU A O 1
ATOM 2705 N N . SER A 1 340 ? 16.111 -16.258 -9.270 1.00 56.59 340 SER A N 1
ATOM 2706 C CA . SER A 1 340 ? 17.291 -15.840 -10.040 1.00 56.59 340 SER A CA 1
ATOM 2707 C C . SER A 1 340 ? 18.549 -15.571 -9.189 1.00 56.59 340 SER A C 1
ATOM 2709 O O . SER A 1 340 ? 19.466 -14.903 -9.672 1.00 56.59 340 SER A O 1
ATOM 2711 N N . LYS A 1 341 ? 18.602 -16.093 -7.953 1.00 50.94 341 LYS A N 1
ATOM 2712 C CA . LYS A 1 341 ? 19.760 -15.991 -7.045 1.00 50.94 341 LYS A CA 1
ATOM 2713 C C . LYS A 1 341 ? 21.012 -16.697 -7.575 1.00 50.94 341 LYS A C 1
ATOM 2715 O O . LYS A 1 341 ? 20.898 -17.739 -8.269 1.00 50.94 341 LYS A O 1
#

pLDDT: mean 90.99, std 7.95, range [50.94, 98.25]

Radius of gyration: 23.12 Å; Cα contacts (8 Å, |Δi|>4): 513; chains: 1; bounding box: 54×52×61 Å

Foldseek 3Di:
DVVVLQPDDLLPDEAEQFFDDCVSDDLLCCLQRNLNHAYEYADFPDCPVQVSNCVSNVDRHHHAALDWDDDPQWTWHWDDQPVPDSTGIWIWTDHQEAIETAREAVQAAGDLVRLVSVLVVCVNYDLLRYAYEYAAFDPVCPPQQPVVDDPVNRVVVRLVVNVNSQVRNQNSCVSNVHQAYEHDDDDDPDDTPPNDPDDDRVVVSVVSCVVPPDRYDYDDPQADPVVRDRPDDPDPDPLRLLQVLVQLVLQVQLVDPAGEAEEEPPDDDDARHWYQYAHSVVSVCLLSLVFFSVCRVPVVRTDIDDHPDDCPSSSVRRVVCRVVSSVCCSNNNSVSSVVSD

Nearest PDB structures (foldseek):
  2wym-assembly1_E  TM=5.203E-01  e=9.719E-05  Escherichia coli
  4ysl-assembly1_B  TM=4.779E-01  e=5.053E-04  Pseudomonas putida F1
  7pcr-assembly1_A-2  TM=4.201E-01  e=3.740E-03  Helicobacter pylori 26695
  6mfi-assembly1_A  TM=4.510E-01  e=3.302E-02  Simiduia agarivorans SA1 = DSM 21679
  8cgl-assembly1_A  TM=4.045E-01  e=3.940E-02  Helicobacter pylori B128

Solvent-accessible surface area (backbone atoms only — not comparable to 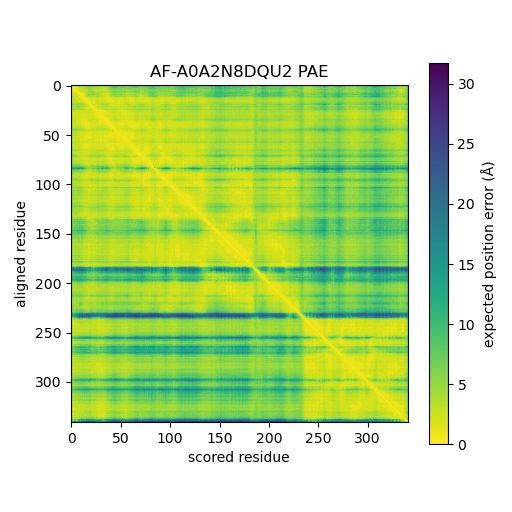full-atom values): 19430 Å² total; per-residue (Å²): 111,68,72,61,58,73,70,47,64,29,73,77,36,78,43,78,40,67,48,72,54,73,92,66,50,59,67,62,58,36,47,60,62,38,36,62,31,48,44,38,30,59,64,43,90,58,61,60,53,48,53,51,47,18,72,53,41,77,44,76,49,49,67,32,36,78,59,83,41,77,55,97,76,31,37,36,29,22,47,64,52,85,92,76,43,72,65,43,34,32,39,36,47,33,47,88,69,36,33,37,40,45,21,39,88,54,38,66,63,66,54,66,70,58,41,50,53,50,49,61,73,46,62,85,34,57,70,94,38,48,44,41,35,28,39,59,69,67,82,84,42,73,50,76,77,38,90,89,54,53,72,65,61,30,54,55,51,49,56,48,48,53,51,52,44,54,53,19,46,52,49,41,35,54,70,65,70,43,83,56,38,33,30,47,69,56,83,77,86,73,86,70,49,90,89,62,84,70,76,52,62,48,54,52,40,55,54,46,45,71,77,54,74,64,61,57,44,78,63,58,85,48,57,37,85,89,78,71,43,66,79,45,71,94,64,76,53,70,69,58,47,53,52,51,30,48,31,50,44,49,39,65,74,64,67,59,97,56,51,58,41,75,38,42,85,86,54,83,86,64,88,64,26,39,34,43,31,28,46,66,67,54,50,48,35,31,69,64,38,77,33,42,60,45,38,35,79,75,60,68,57,35,44,77,47,70,38,104,62,91,52,66,71,57,52,56,45,51,56,62,43,18,59,54,51,25,53,40,28,70,75,48,27,68,54,55,48,66,70,58,116

Secondary structure (DSSP, 8-state):
-HHHHHHS-GGG-EEE---S-TTS--HHHIIIIITTSEEEEE--SS-HHHHHHHHHHSSPPEEE-SS-EEETTEEEEEEE-TTT-TT-EEEEEE-SS-EEEEEET--SPPPHHHHHHHHHHTTTS-GGGEEEEE--S-SS-TTTT-TTS-HHHHHHHHHHHHHHHHHHHHHHHHHTT-S-EEE----------TT--SPPHHHHHHHHHHHS--SEEE--TTB-TTT--B-S--PPPHHHHHHHHHHHHHHHHH--SSPEEEE-TTSPPPTTSEEEEE-HHHHHHHHTTSS-THHHHTSSSEEEE--SS--HHHHHHHHHHHHHHHHHHHHHTTHHHHTT-

Mean predicted aligned error: 5.52 Å